Protein AF-0000000072535076 (afdb_homodimer)

Structure (mmCIF, N/CA/C/O backbone):
data_AF-0000000072535076-model_v1
#
loop_
_entity.id
_entity.type
_entity.pdbx_description
1 polymer 'N-acetyltransferase domain-containing protein'
#
loop_
_atom_site.group_PDB
_atom_site.id
_atom_site.type_symbol
_atom_site.label_atom_id
_atom_site.label_alt_id
_atom_site.label_comp_id
_atom_site.label_asym_id
_atom_site.label_entity_id
_atom_site.label_seq_id
_atom_site.pdbx_PDB_ins_code
_atom_site.Cartn_x
_atom_site.Cartn_y
_atom_site.Cartn_z
_atom_site.occupancy
_atom_site.B_iso_or_equiv
_atom_site.auth_seq_id
_atom_site.auth_comp_id
_atom_site.auth_asym_id
_atom_site.auth_atom_id
_atom_site.pdbx_PDB_model_num
ATOM 1 N N . MET A 1 1 ? -7.578 -31.125 -15.086 1 53.47 1 MET A N 1
ATOM 2 C CA . MET A 1 1 ? -7.52 -30.062 -14.094 1 53.47 1 MET A CA 1
ATOM 3 C C . MET A 1 1 ? -6.203 -30.109 -13.328 1 53.47 1 MET A C 1
ATOM 5 O O . MET A 1 1 ? -5.676 -31.188 -13.047 1 53.47 1 MET A O 1
ATOM 9 N N . ALA A 1 2 ? -5.398 -29.031 -13.43 1 63.69 2 ALA A N 1
ATOM 10 C CA . ALA A 1 2 ? -4.109 -29.172 -12.766 1 63.69 2 ALA A CA 1
ATOM 11 C C . ALA A 1 2 ? -4.285 -29.594 -11.312 1 63.69 2 ALA A C 1
ATOM 13 O O . ALA A 1 2 ? -5.188 -29.109 -10.625 1 63.69 2 ALA A O 1
ATOM 14 N N . ASN A 1 3 ? -3.609 -30.672 -11.008 1 88.06 3 ASN A N 1
ATOM 15 C CA . ASN A 1 3 ? -3.602 -31.078 -9.609 1 88.06 3 ASN A CA 1
ATOM 16 C C . ASN A 1 3 ? -2.652 -30.219 -8.781 1 88.06 3 ASN A C 1
ATOM 18 O O . ASN A 1 3 ? -1.437 -30.25 -8.977 1 88.06 3 ASN A O 1
ATOM 22 N N . PHE A 1 4 ? -3.201 -29.281 -8.039 1 95.19 4 PHE A N 1
ATOM 23 C CA . PHE A 1 4 ? -2.381 -28.391 -7.227 1 95.19 4 PHE A CA 1
ATOM 24 C C . PHE A 1 4 ? -2.992 -28.188 -5.844 1 95.19 4 PHE A C 1
ATOM 26 O O . PHE A 1 4 ? -4.152 -28.547 -5.621 1 95.19 4 PHE A O 1
ATOM 33 N N . ARG A 1 5 ? -2.154 -27.75 -4.93 1 95.81 5 ARG A N 1
ATOM 34 C CA . ARG A 1 5 ? -2.57 -27.406 -3.578 1 95.81 5 ARG A CA 1
ATOM 35 C C . ARG A 1 5 ? -2.076 -26 -3.199 1 95.81 5 ARG A C 1
ATOM 37 O O . ARG A 1 5 ? -0.906 -25.688 -3.404 1 95.81 5 ARG A O 1
ATOM 44 N N . ILE A 1 6 ? -3.047 -25.203 -2.717 1 97.19 6 ILE A N 1
ATOM 45 C CA . ILE A 1 6 ? 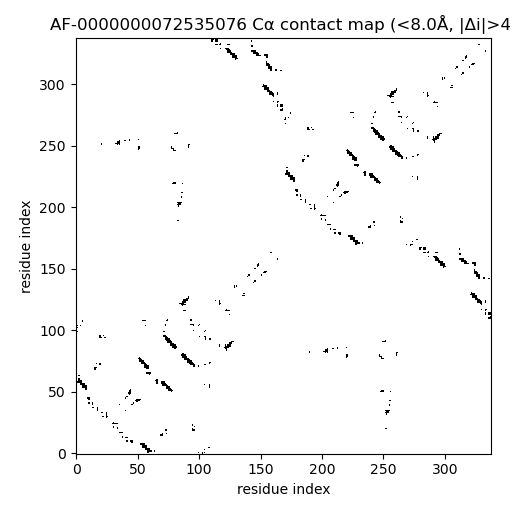-2.688 -23.875 -2.221 1 97.19 6 ILE A CA 1
ATOM 46 C C . ILE A 1 6 ? -2.303 -23.969 -0.745 1 97.19 6 ILE A C 1
ATOM 48 O O . ILE A 1 6 ? -3.004 -24.594 0.05 1 97.19 6 ILE A O 1
ATOM 52 N N . ARG A 1 7 ? -1.233 -23.375 -0.425 1 97.19 7 ARG A N 1
ATOM 53 C CA . ARG A 1 7 ? -0.801 -23.328 0.969 1 97.19 7 ARG A CA 1
ATOM 54 C C . ARG A 1 7 ? -0.004 -22.062 1.259 1 97.19 7 ARG A C 1
ATOM 56 O O . ARG A 1 7 ? 0.408 -21.359 0.335 1 97.19 7 ARG A O 1
ATOM 63 N N . GLU A 1 8 ? 0.154 -21.797 2.561 1 98.19 8 GLU A N 1
ATOM 64 C CA . GLU A 1 8 ? 1.053 -20.719 2.943 1 98.19 8 GLU A CA 1
ATOM 65 C C . GLU A 1 8 ? 2.492 -21.016 2.539 1 98.19 8 GLU A C 1
ATOM 67 O O . GLU A 1 8 ? 2.936 -22.172 2.625 1 98.19 8 GLU A O 1
ATOM 72 N N . ALA A 1 9 ? 3.166 -20.031 2.121 1 98.25 9 ALA A N 1
ATOM 73 C CA . ALA A 1 9 ? 4.578 -20.203 1.777 1 98.25 9 ALA A CA 1
ATOM 74 C C . ALA A 1 9 ? 5.418 -20.469 3.021 1 98.25 9 ALA A C 1
ATOM 76 O O . ALA A 1 9 ? 5.059 -20.062 4.125 1 98.25 9 ALA A O 1
ATOM 77 N N . LYS A 1 10 ? 6.488 -21.203 2.803 1 97.25 10 LYS A N 1
ATOM 78 C CA . LYS A 1 10 ? 7.508 -21.438 3.824 1 97.25 10 LYS A CA 1
ATOM 79 C C . LYS A 1 10 ? 8.844 -20.812 3.416 1 97.25 10 LYS A C 1
ATOM 81 O O . LYS A 1 10 ? 9.039 -20.469 2.248 1 97.25 10 LYS A O 1
ATOM 86 N N . ARG A 1 11 ? 9.656 -20.672 4.441 1 97.94 11 ARG A N 1
ATOM 87 C CA . ARG A 1 11 ? 10.961 -20.047 4.23 1 97.94 11 ARG A CA 1
ATOM 88 C C . ARG A 1 11 ? 11.703 -20.719 3.078 1 97.94 11 ARG A C 1
ATOM 90 O O . ARG A 1 11 ? 12.352 -20.031 2.281 1 97.94 11 ARG A O 1
ATOM 97 N N . GLU A 1 12 ? 11.578 -22 2.918 1 96.62 12 GLU A N 1
ATOM 98 C CA . GLU A 1 12 ? 12.305 -22.781 1.923 1 96.62 12 GLU A CA 1
ATOM 99 C C . GLU A 1 12 ? 11.75 -22.547 0.521 1 96.62 12 GLU A C 1
ATOM 101 O O . GLU A 1 12 ? 12.383 -22.906 -0.472 1 96.62 12 GLU A O 1
ATOM 106 N N . ASP A 1 13 ? 10.594 -21.906 0.431 1 97.5 13 ASP A N 1
ATOM 107 C CA . ASP A 1 13 ? 9.961 -21.672 -0.864 1 97.5 13 ASP A CA 1
ATOM 108 C C . ASP A 1 13 ? 10.555 -20.438 -1.546 1 97.5 13 ASP A C 1
ATOM 110 O O . ASP A 1 13 ? 10.305 -20.203 -2.729 1 97.5 13 ASP A O 1
ATOM 114 N N . CYS A 1 14 ? 11.391 -19.703 -0.854 1 98.19 14 CYS A N 1
ATOM 115 C CA . CYS A 1 14 ? 11.766 -18.375 -1.294 1 98.19 14 CYS A CA 1
ATOM 116 C C . CYS A 1 14 ? 12.562 -18.422 -2.594 1 98.19 14 CYS A C 1
ATOM 118 O O . CYS A 1 14 ? 12.453 -17.531 -3.432 1 98.19 14 CYS A O 1
ATOM 120 N N . ALA A 1 15 ? 13.336 -19.406 -2.783 1 97.81 15 ALA A N 1
ATOM 121 C CA . ALA A 1 15 ? 14.086 -19.516 -4.035 1 97.81 15 ALA A CA 1
ATOM 122 C C . ALA A 1 15 ? 13.141 -19.672 -5.223 1 97.81 15 ALA A C 1
ATOM 124 O O . ALA A 1 15 ? 13.32 -19.016 -6.254 1 97.81 15 ALA A O 1
ATOM 125 N N . GLU A 1 16 ? 12.195 -20.531 -5.098 1 97.5 16 GLU A N 1
ATOM 126 C CA . GLU A 1 16 ? 11.234 -20.75 -6.172 1 97.5 16 GLU A CA 1
ATOM 127 C C . GLU A 1 16 ? 10.336 -19.531 -6.359 1 97.5 16 GLU A C 1
ATOM 129 O O . GLU A 1 16 ? 9.961 -19.188 -7.484 1 97.5 16 GLU A O 1
ATOM 134 N N . ILE A 1 17 ? 9.969 -18.906 -5.266 1 98.19 17 ILE A N 1
ATOM 135 C CA . ILE A 1 17 ? 9.18 -17.672 -5.348 1 98.19 17 ILE A CA 1
ATOM 136 C C . ILE A 1 17 ? 9.953 -16.609 -6.117 1 98.19 17 ILE A C 1
ATOM 138 O O . ILE A 1 17 ? 9.391 -15.93 -6.977 1 98.19 17 ILE A O 1
ATOM 142 N N . LEU A 1 18 ? 11.25 -16.516 -5.836 1 98.25 18 LEU A N 1
ATOM 143 C CA . LEU A 1 18 ? 12.07 -15.562 -6.578 1 98.25 18 LEU A CA 1
ATOM 144 C C . LEU A 1 18 ? 12.07 -15.891 -8.07 1 98.25 18 LEU A C 1
ATOM 146 O O . LEU A 1 18 ? 12.023 -14.984 -8.906 1 98.25 18 LEU A O 1
ATOM 150 N N . GLY A 1 19 ? 12.133 -17.156 -8.406 1 97.19 19 GLY A N 1
ATOM 151 C CA . GLY A 1 19 ? 12.016 -17.547 -9.805 1 97.19 19 GLY A CA 1
ATOM 152 C C . GLY A 1 19 ? 10.734 -17.062 -10.453 1 97.19 19 GLY A C 1
ATOM 153 O O . GLY A 1 19 ? 10.75 -16.562 -11.578 1 97.19 19 GLY A O 1
ATOM 154 N N . LEU A 1 20 ? 9.648 -17.188 -9.75 1 97.81 20 LEU A N 1
ATOM 155 C CA . LEU A 1 20 ? 8.352 -16.766 -10.25 1 97.81 20 LEU A CA 1
ATOM 156 C C . LEU A 1 20 ? 8.281 -15.242 -10.344 1 97.81 20 LEU A C 1
ATOM 158 O O . LEU A 1 20 ? 7.652 -14.695 -11.258 1 97.81 20 LEU A O 1
ATOM 162 N N . ILE A 1 21 ? 8.906 -14.547 -9.352 1 98.25 21 ILE A N 1
ATOM 163 C CA . ILE A 1 21 ? 8.992 -13.094 -9.406 1 98.25 21 ILE A CA 1
ATOM 164 C C . ILE A 1 21 ? 9.688 -12.664 -10.695 1 98.25 21 ILE A C 1
ATOM 166 O O . ILE A 1 21 ? 9.219 -11.75 -11.383 1 98.25 21 ILE A O 1
ATOM 170 N N . LYS A 1 22 ? 10.75 -13.32 -11.023 1 97.56 22 LYS A N 1
ATOM 171 C CA . LYS A 1 22 ? 11.5 -13 -12.234 1 97.56 22 LYS A CA 1
ATOM 172 C C . LYS A 1 22 ? 10.68 -13.305 -13.492 1 97.56 22 LYS A C 1
ATOM 174 O O . LYS A 1 22 ? 10.742 -12.57 -14.477 1 97.56 22 LYS A O 1
ATOM 179 N N . GLU A 1 23 ? 9.906 -14.367 -13.477 1 96.62 23 GLU A N 1
ATOM 180 C CA . GLU A 1 23 ? 9.016 -14.68 -14.586 1 96.62 23 GLU A CA 1
ATOM 181 C C . GLU A 1 23 ? 7.98 -13.578 -14.797 1 96.62 23 GLU A C 1
ATOM 183 O O . GLU A 1 23 ? 7.703 -13.18 -15.93 1 96.62 23 GLU A O 1
ATOM 188 N N . LEU A 1 24 ? 7.449 -13.117 -13.711 1 97.25 24 LEU A N 1
ATOM 189 C CA . LEU A 1 24 ? 6.469 -12.047 -13.773 1 97.25 24 LEU A CA 1
ATOM 190 C C . LEU A 1 24 ? 7.086 -10.773 -14.352 1 97.25 24 LEU A C 1
ATOM 192 O O . LEU A 1 24 ? 6.48 -10.117 -15.195 1 97.25 24 LEU A O 1
ATOM 196 N N . ALA A 1 25 ? 8.258 -10.453 -13.844 1 96.75 25 ALA A N 1
ATOM 197 C CA . ALA A 1 25 ? 8.961 -9.273 -14.344 1 96.75 25 ALA A CA 1
ATOM 198 C C . ALA A 1 25 ? 9.188 -9.367 -15.852 1 96.75 25 ALA A C 1
ATOM 200 O O . ALA A 1 25 ? 9.047 -8.383 -16.578 1 96.75 25 ALA A O 1
ATOM 201 N N . GLU A 1 26 ? 9.562 -10.523 -16.328 1 96 26 GLU A N 1
ATOM 202 C CA . GLU A 1 26 ? 9.742 -10.75 -17.75 1 96 26 GLU A CA 1
ATOM 203 C C . GLU A 1 26 ? 8.438 -10.531 -18.516 1 96 26 GLU A C 1
ATOM 205 O O . GLU A 1 26 ? 8.422 -9.859 -19.547 1 96 26 GLU A O 1
ATOM 210 N N . TYR A 1 27 ? 7.418 -11.07 -18 1 95.06 27 TYR A N 1
ATOM 211 C CA . TYR A 1 27 ? 6.102 -10.898 -18.609 1 95.06 27 TYR A CA 1
ATOM 212 C C . TYR A 1 27 ? 5.734 -9.422 -18.719 1 95.06 27 TYR A C 1
ATOM 214 O O . TYR A 1 27 ? 5.168 -8.992 -19.719 1 95.06 27 TYR A O 1
ATOM 222 N N . GLU A 1 28 ? 6.082 -8.656 -17.625 1 94.56 28 GLU A N 1
ATOM 223 C CA . GLU A 1 28 ? 5.758 -7.238 -17.547 1 94.56 28 GLU A CA 1
ATOM 224 C C . GLU A 1 28 ? 6.789 -6.395 -18.297 1 94.56 28 GLU A C 1
ATOM 226 O O . GLU A 1 28 ? 6.762 -5.164 -18.234 1 94.56 28 GLU A O 1
ATOM 231 N N . LYS A 1 29 ? 7.758 -7.035 -19.016 1 93.44 29 LYS A N 1
ATOM 232 C CA . LYS A 1 29 ? 8.773 -6.41 -19.859 1 93.44 29 LYS A CA 1
ATOM 233 C C . LYS A 1 29 ? 9.734 -5.566 -19.016 1 93.44 29 LYS A C 1
ATOM 235 O O . LYS A 1 29 ? 10.219 -4.527 -19.484 1 93.44 29 LYS A O 1
ATOM 240 N N . MET A 1 30 ? 9.945 -6.035 -17.75 1 92 30 MET A N 1
ATOM 241 C CA . MET A 1 30 ? 10.867 -5.359 -16.844 1 92 30 MET A CA 1
ATOM 242 C C . MET A 1 30 ? 11.812 -6.359 -16.188 1 92 30 MET A C 1
ATOM 244 O O . MET A 1 30 ? 11.992 -6.348 -14.961 1 92 30 MET A O 1
ATOM 248 N N . PRO A 1 31 ? 12.438 -7.238 -16.938 1 87.44 31 PRO A N 1
ATOM 249 C CA . PRO A 1 31 ? 13.227 -8.32 -16.344 1 87.44 31 PRO A CA 1
ATOM 250 C C . PRO A 1 31 ? 14.422 -7.816 -15.531 1 87.44 31 PRO A C 1
ATOM 252 O O . PRO A 1 31 ? 14.82 -8.453 -14.555 1 87.44 31 PRO A O 1
ATOM 255 N N . ASP A 1 32 ? 15 -6.68 -15.836 1 89.12 32 ASP A N 1
ATOM 256 C CA . ASP A 1 32 ? 16.234 -6.18 -15.219 1 89.12 32 ASP A CA 1
ATOM 257 C C . ASP A 1 32 ? 15.922 -5.367 -13.969 1 89.12 32 ASP A C 1
ATOM 259 O O . ASP A 1 32 ? 16.828 -4.895 -13.281 1 89.12 32 ASP A O 1
ATOM 263 N N . SER A 1 33 ? 14.727 -5.379 -13.617 1 90.62 33 SER A N 1
ATOM 264 C CA . SER A 1 33 ? 14.328 -4.504 -12.523 1 90.62 33 SER A CA 1
ATOM 265 C C . SER A 1 33 ? 14.336 -5.246 -11.195 1 90.62 33 SER A C 1
ATOM 267 O O . SER A 1 33 ? 14.297 -4.621 -10.133 1 90.62 33 SER A O 1
ATOM 269 N N . VAL A 1 34 ? 14.453 -6.547 -11.242 1 96.56 34 VAL A N 1
ATOM 270 C CA . VAL A 1 34 ? 14.383 -7.324 -10.008 1 96.56 34 VAL A CA 1
ATOM 271 C C . VAL A 1 34 ? 15.742 -7.312 -9.312 1 96.56 34 VAL A C 1
ATOM 273 O O . VAL A 1 34 ? 16.703 -7.926 -9.789 1 96.56 34 VAL A O 1
ATOM 276 N N . GLN A 1 35 ? 15.867 -6.602 -8.242 1 96.25 35 GLN A N 1
ATOM 277 C CA . GLN A 1 35 ? 17.078 -6.539 -7.422 1 96.25 35 GLN A CA 1
ATOM 278 C C . GLN A 1 35 ? 16.922 -7.371 -6.152 1 96.25 35 GLN A C 1
ATOM 280 O O . GLN A 1 35 ? 17.75 -7.289 -5.246 1 96.25 35 GLN A O 1
ATOM 285 N N . MET A 1 36 ? 16.203 -8.352 -6.117 1 97.69 36 MET A N 1
ATOM 286 C CA . MET A 1 36 ? 15.852 -9.172 -4.961 1 97.69 36 MET A CA 1
ATOM 287 C C . MET A 1 36 ? 16.688 -10.438 -4.906 1 97.69 36 MET A C 1
ATOM 289 O O . MET A 1 36 ? 17.125 -10.945 -5.945 1 97.69 36 MET A O 1
ATOM 293 N N . THR A 1 37 ? 16.969 -10.883 -3.654 1 98.06 37 THR A N 1
ATOM 294 C CA . THR A 1 37 ? 17.672 -12.148 -3.439 1 98.06 37 THR A CA 1
ATOM 295 C C . THR A 1 37 ? 16.844 -13.062 -2.531 1 98.06 37 THR A C 1
ATOM 297 O O . THR A 1 37 ? 15.922 -12.609 -1.855 1 98.06 37 THR A O 1
ATOM 300 N N . VAL A 1 38 ? 17.219 -14.305 -2.578 1 98.5 38 VAL A N 1
ATOM 301 C CA . VAL A 1 38 ? 16.547 -15.297 -1.74 1 98.5 38 VAL A CA 1
ATOM 302 C C . VAL A 1 38 ? 16.703 -14.922 -0.269 1 98.5 38 VAL A C 1
ATOM 304 O O . VAL A 1 38 ? 15.758 -15 0.508 1 98.5 38 VAL A O 1
ATOM 307 N N . GLU A 1 39 ? 17.859 -14.422 0.088 1 98.19 39 GLU A N 1
ATOM 308 C CA . GLU A 1 39 ? 18.156 -14.086 1.474 1 98.19 39 GLU A CA 1
ATOM 309 C C . GLU A 1 39 ? 17.281 -12.938 1.964 1 98.19 39 GLU A C 1
ATOM 311 O O . GLU A 1 39 ? 16.797 -12.953 3.098 1 98.19 39 GLU A O 1
ATOM 316 N N . VAL A 1 40 ? 17.094 -11.992 1.157 1 97.88 40 VAL A N 1
ATOM 317 C CA . VAL A 1 40 ? 16.297 -10.836 1.536 1 97.88 40 VAL A CA 1
ATOM 318 C C . VAL A 1 40 ? 14.828 -11.242 1.67 1 97.88 40 VAL A C 1
ATOM 320 O O . VAL A 1 40 ? 14.148 -10.836 2.615 1 97.88 40 VAL A O 1
ATOM 323 N N . LEU A 1 41 ? 14.344 -12.086 0.73 1 98.62 41 LEU A N 1
ATOM 324 C CA . LEU A 1 41 ? 12.977 -12.602 0.825 1 98.62 41 LEU A CA 1
ATOM 325 C C . LEU A 1 41 ? 12.773 -13.359 2.131 1 98.62 41 LEU A C 1
ATOM 327 O O . LEU A 1 41 ? 11.758 -13.18 2.807 1 98.62 41 LEU A O 1
ATOM 331 N N . GLN A 1 42 ? 13.727 -14.148 2.447 1 98.62 42 GLN A N 1
ATOM 332 C CA . GLN A 1 42 ? 13.641 -14.938 3.668 1 98.62 42 GLN A CA 1
ATOM 333 C C . GLN A 1 42 ? 13.633 -14.047 4.906 1 98.62 42 GLN A C 1
ATOM 335 O O . GLN A 1 42 ? 12.82 -14.242 5.812 1 98.62 42 GLN A O 1
ATOM 340 N N . ARG A 1 43 ? 14.492 -13.117 4.914 1 97.88 43 ARG A N 1
ATOM 341 C CA . ARG A 1 43 ? 14.602 -12.211 6.047 1 97.88 43 ARG A CA 1
ATOM 342 C C . ARG A 1 43 ? 13.312 -11.414 6.234 1 97.88 43 ARG A C 1
ATOM 344 O O . ARG A 1 43 ? 12.789 -11.328 7.348 1 97.88 43 ARG A O 1
ATOM 351 N N . ASP A 1 44 ? 12.805 -10.953 5.168 1 98.06 44 ASP A N 1
ATOM 352 C CA . ASP A 1 44 ? 11.688 -10.008 5.234 1 98.06 44 ASP A CA 1
ATOM 353 C C . ASP A 1 44 ? 10.359 -10.742 5.418 1 98.06 44 ASP A C 1
ATOM 355 O O . ASP A 1 44 ? 9.406 -10.18 5.965 1 98.06 44 ASP A O 1
ATOM 359 N N . GLY A 1 45 ? 10.32 -11.938 4.965 1 98.5 45 GLY A N 1
ATOM 360 C CA . GLY A 1 45 ? 9.055 -12.648 4.977 1 98.5 45 GLY A CA 1
ATOM 361 C C . GLY A 1 45 ? 8.93 -13.633 6.121 1 98.5 45 GLY A C 1
ATOM 362 O O . GLY A 1 45 ? 7.828 -14.039 6.488 1 98.5 45 GLY A O 1
ATOM 363 N N . PHE A 1 46 ? 10.055 -14.031 6.738 1 98.19 46 PHE A N 1
ATOM 364 C CA . PHE A 1 46 ? 10 -15.141 7.691 1 98.19 46 PHE A CA 1
ATOM 365 C C . PHE A 1 46 ? 10.844 -14.828 8.922 1 98.19 46 PHE A C 1
ATOM 367 O O . PHE A 1 46 ? 11.234 -15.742 9.656 1 98.19 46 PHE A O 1
ATOM 374 N N . GLY A 1 47 ? 11.164 -13.609 9.133 1 95.06 47 GLY A N 1
ATOM 375 C CA . GLY A 1 47 ? 11.828 -13.172 10.344 1 95.06 47 GLY A CA 1
ATOM 376 C C . GLY A 1 47 ? 10.875 -12.867 11.484 1 95.06 47 GLY A C 1
ATOM 377 O O . GLY A 1 47 ? 9.727 -13.336 11.477 1 95.06 47 GLY A O 1
ATOM 378 N N . GLU A 1 48 ? 11.289 -12.156 12.5 1 93 48 GLU A N 1
ATOM 379 C CA . GLU A 1 48 ? 10.516 -11.844 13.695 1 93 48 GLU A CA 1
ATOM 380 C C . GLU A 1 48 ? 9.328 -10.945 13.367 1 93 48 GLU A C 1
ATOM 382 O O . GLU A 1 48 ? 8.25 -11.086 13.953 1 93 48 GLU A O 1
ATOM 387 N N . LYS A 1 49 ? 9.508 -10.023 12.422 1 92.56 49 LYS A N 1
ATOM 388 C CA . LYS A 1 49 ? 8.461 -9.117 11.969 1 92.56 49 LYS A CA 1
ATOM 389 C C . LYS A 1 49 ? 8.289 -9.188 10.453 1 92.56 49 LYS A C 1
ATOM 391 O O . LYS A 1 49 ? 8.828 -8.352 9.727 1 92.56 49 LYS A O 1
ATOM 396 N N . PRO A 1 50 ? 7.555 -10.156 10.031 1 97.5 50 PRO A N 1
ATOM 397 C CA . PRO A 1 50 ? 7.395 -10.312 8.586 1 97.5 50 PRO A CA 1
ATOM 398 C C . PRO A 1 50 ? 6.777 -9.086 7.922 1 97.5 50 PRO A C 1
ATOM 400 O O . PRO A 1 50 ? 5.848 -8.484 8.469 1 97.5 50 PRO A O 1
ATOM 403 N N . LEU A 1 51 ? 7.27 -8.766 6.773 1 98 51 LEU A N 1
ATOM 404 C CA . LEU A 1 51 ? 6.82 -7.586 6.039 1 98 51 LEU A CA 1
ATOM 405 C C . LEU A 1 51 ? 5.773 -7.965 4.996 1 98 51 LEU A C 1
ATOM 407 O O . LEU A 1 51 ? 5.082 -7.094 4.465 1 98 51 LEU A O 1
ATOM 411 N N . TYR A 1 52 ? 5.727 -9.25 4.703 1 98.69 52 TYR A N 1
ATOM 412 C CA . TYR A 1 52 ? 4.742 -9.742 3.742 1 98.69 52 TYR A CA 1
ATOM 413 C C . TYR A 1 52 ? 4.305 -11.156 4.086 1 98.69 52 TYR A C 1
ATOM 415 O O . TYR A 1 52 ? 4.93 -11.828 4.91 1 98.69 52 TYR A O 1
ATOM 423 N N . SER A 1 53 ? 3.199 -11.555 3.508 1 98.62 53 SER A N 1
ATOM 424 C CA . SER A 1 53 ? 2.742 -12.938 3.471 1 98.62 53 SER A CA 1
ATOM 425 C C . SER A 1 53 ? 2.65 -13.453 2.037 1 98.62 53 SER A C 1
ATOM 427 O O . SER A 1 53 ? 2.568 -12.664 1.094 1 98.62 53 SER A O 1
ATOM 429 N N . SER A 1 54 ? 2.748 -14.719 1.967 1 98.75 54 SER A N 1
ATOM 430 C CA . SER A 1 54 ? 2.684 -15.289 0.624 1 98.75 54 SER A CA 1
ATOM 431 C C . SER A 1 54 ? 1.994 -16.641 0.631 1 98.75 54 SER A C 1
ATOM 433 O O . SER A 1 54 ? 2.146 -17.422 1.578 1 98.75 54 SER A O 1
ATOM 435 N N . LEU A 1 55 ? 1.202 -16.875 -0.412 1 98.81 55 LEU A N 1
ATOM 436 C CA . LEU A 1 55 ? 0.627 -18.172 -0.752 1 98.81 55 LEU A CA 1
ATOM 437 C C . LEU A 1 55 ? 1.309 -18.766 -1.981 1 98.81 55 LEU A C 1
ATOM 439 O O . LEU A 1 55 ? 1.766 -18.031 -2.857 1 98.81 55 LEU A O 1
ATOM 443 N N . VAL A 1 56 ? 1.333 -20.094 -2.002 1 98.5 56 VAL A N 1
ATOM 444 C CA . VAL A 1 56 ? 1.908 -20.75 -3.168 1 98.5 56 VAL A CA 1
ATOM 445 C C . VAL A 1 56 ? 1.004 -21.906 -3.609 1 98.5 56 VAL A C 1
ATOM 447 O O . VAL A 1 56 ? 0.19 -22.391 -2.826 1 98.5 56 VAL A O 1
ATOM 450 N N . ALA A 1 57 ? 1.102 -22.203 -4.887 1 98.06 57 ALA A N 1
ATOM 451 C CA . ALA A 1 57 ? 0.492 -23.406 -5.445 1 98.06 57 ALA A CA 1
ATOM 452 C C . ALA A 1 57 ? 1.55 -24.453 -5.773 1 98.06 57 ALA A C 1
ATOM 454 O O . ALA A 1 57 ? 2.441 -24.203 -6.59 1 98.06 57 ALA A O 1
ATOM 455 N N . GLU A 1 58 ? 1.42 -25.547 -5.133 1 96.06 58 GLU A N 1
ATOM 456 C CA . GLU A 1 58 ? 2.336 -26.641 -5.438 1 96.06 58 GLU A CA 1
ATOM 457 C C . GLU A 1 58 ? 1.675 -27.688 -6.336 1 96.06 58 GLU A C 1
ATOM 459 O O . GLU A 1 58 ? 0.484 -27.969 -6.191 1 96.06 58 GLU A O 1
ATOM 464 N N . GLU A 1 59 ? 2.459 -28.203 -7.168 1 93.62 59 GLU A N 1
ATOM 465 C CA . GLU A 1 59 ? 1.959 -29.25 -8.062 1 93.62 59 GLU A CA 1
ATOM 466 C C . GLU A 1 59 ? 1.866 -30.594 -7.352 1 93.62 59 GLU A C 1
ATOM 468 O O . GLU A 1 59 ? 2.75 -30.953 -6.566 1 93.62 59 GLU A O 1
ATOM 473 N N . LEU A 1 60 ? 0.84 -31.281 -7.629 1 93.56 60 LEU A N 1
ATOM 474 C CA . LEU A 1 60 ? 0.639 -32.625 -7.09 1 93.56 60 LEU A CA 1
ATOM 475 C C . LEU A 1 60 ? 0.738 -33.688 -8.195 1 93.56 60 LEU A C 1
ATOM 477 O O . LEU A 1 60 ? 0.329 -33.438 -9.328 1 93.56 60 LEU A O 1
ATOM 481 N N . ASP A 1 61 ? 1.271 -34.781 -7.793 1 90.31 61 ASP A N 1
ATOM 482 C CA . ASP A 1 61 ? 1.295 -35.906 -8.758 1 90.31 61 ASP A CA 1
ATOM 483 C C . ASP A 1 61 ? -0.046 -36.625 -8.789 1 90.31 61 ASP A C 1
ATOM 485 O O . ASP A 1 61 ? -1.014 -36.188 -8.164 1 90.31 61 ASP A O 1
ATOM 489 N N . LYS A 1 62 ? -0.046 -37.688 -9.617 1 90.56 62 LYS A N 1
ATOM 490 C CA . LYS A 1 62 ? -1.291 -38.406 -9.852 1 90.56 62 LYS A CA 1
ATOM 491 C C . LYS A 1 62 ? -1.846 -39 -8.555 1 90.56 62 LYS A C 1
ATOM 493 O O . LYS A 1 62 ? -3.055 -39.188 -8.422 1 90.56 62 LYS A O 1
ATOM 498 N N . ASP A 1 63 ? -0.998 -39.188 -7.613 1 91.94 63 ASP A N 1
ATOM 499 C CA . ASP A 1 63 ? -1.408 -39.781 -6.352 1 91.94 63 ASP A CA 1
ATOM 500 C C . ASP A 1 63 ? -1.691 -38.719 -5.293 1 91.94 63 ASP A C 1
ATOM 502 O O . ASP A 1 63 ? -1.975 -39.062 -4.141 1 91.94 63 ASP A O 1
ATOM 506 N N . GLY A 1 64 ? -1.461 -37.469 -5.672 1 89.25 64 GLY A N 1
ATOM 507 C CA . GLY A 1 64 ? -1.768 -36.375 -4.762 1 89.25 64 GLY A CA 1
ATOM 508 C C . GLY A 1 64 ? -0.581 -35.938 -3.914 1 89.25 64 GLY A C 1
ATOM 509 O O . GLY A 1 64 ? -0.735 -35.188 -2.951 1 89.25 64 GLY A O 1
ATOM 510 N N . ALA A 1 65 ? 0.515 -36.531 -4.297 1 89.88 65 ALA A N 1
ATOM 511 C CA . ALA A 1 65 ? 1.726 -36.188 -3.564 1 89.88 65 ALA A CA 1
ATOM 512 C C . ALA A 1 65 ? 2.391 -34.938 -4.172 1 89.88 65 ALA A C 1
ATOM 514 O O . ALA A 1 65 ? 2.365 -34.75 -5.391 1 89.88 65 ALA A O 1
ATOM 515 N N . THR A 1 66 ? 2.965 -34.125 -3.305 1 88.19 66 THR A N 1
ATOM 51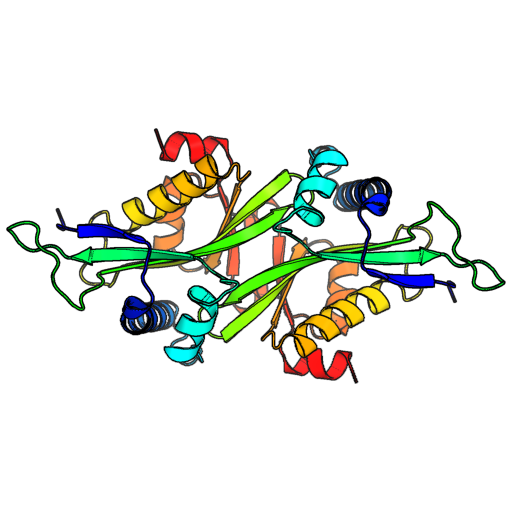6 C CA . THR A 1 66 ? 3.643 -32.906 -3.754 1 88.19 66 THR A CA 1
ATOM 517 C C . THR A 1 66 ? 4.863 -33.25 -4.602 1 88.19 66 THR A C 1
ATOM 519 O O . THR A 1 66 ? 5.621 -34.156 -4.27 1 88.19 66 THR A O 1
ATOM 522 N N . ILE A 1 67 ? 4.98 -32.562 -5.742 1 86 67 ILE A N 1
ATOM 523 C CA . ILE A 1 67 ? 6.207 -32.625 -6.531 1 86 67 ILE A CA 1
ATOM 524 C C . ILE A 1 67 ? 7.18 -31.547 -6.047 1 86 67 ILE A C 1
ATOM 526 O O . ILE A 1 67 ? 6.922 -30.344 -6.195 1 86 67 ILE A O 1
ATOM 530 N N . PRO A 1 68 ? 8.297 -31.953 -5.465 1 79.38 68 PRO A N 1
ATOM 531 C CA . PRO A 1 68 ? 9.211 -30.984 -4.867 1 79.38 68 PRO A CA 1
ATOM 532 C C . PRO A 1 68 ? 9.781 -30 -5.895 1 79.38 68 PRO A C 1
ATOM 534 O O . PRO A 1 68 ? 10.078 -30.391 -7.027 1 79.38 68 PRO A O 1
ATOM 537 N N . GLY A 1 69 ? 9.945 -28.812 -5.434 1 76.25 69 GLY A N 1
ATOM 538 C CA . GLY A 1 69 ? 10.625 -27.781 -6.215 1 76.25 69 GLY A CA 1
ATOM 539 C C . GLY A 1 69 ? 9.82 -27.312 -7.41 1 76.25 69 GLY A C 1
ATOM 540 O O . GLY A 1 69 ? 10.383 -26.906 -8.43 1 76.25 69 GLY A O 1
ATOM 541 N N . LYS A 1 70 ? 8.57 -27.5 -7.262 1 87.19 70 LYS A N 1
ATOM 542 C CA . LYS A 1 70 ? 7.77 -27.078 -8.406 1 87.19 70 LYS A CA 1
ATOM 543 C C . LYS A 1 70 ? 6.578 -26.234 -7.969 1 87.19 70 LYS A C 1
ATOM 545 O O . LYS A 1 70 ? 5.441 -26.703 -7.957 1 87.19 70 LYS A O 1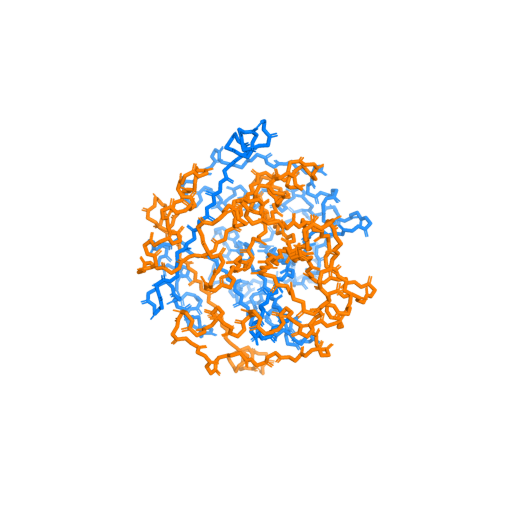
ATOM 550 N N . LEU A 1 71 ? 6.914 -25.031 -7.645 1 95.94 71 LEU A N 1
ATOM 551 C CA . LEU A 1 71 ? 5.809 -24.109 -7.422 1 95.94 71 LEU A CA 1
ATOM 552 C C . LEU A 1 71 ? 5.25 -23.594 -8.75 1 95.94 71 LEU A C 1
ATOM 554 O O . LEU A 1 71 ? 6.008 -23.156 -9.617 1 95.94 71 LEU A O 1
ATOM 558 N N . LEU A 1 72 ? 3.973 -23.672 -8.875 1 97.38 72 LEU A N 1
ATOM 559 C CA . LEU A 1 72 ? 3.301 -23.297 -10.117 1 97.38 72 LEU A CA 1
ATOM 560 C C . LEU A 1 72 ? 2.9 -21.828 -10.094 1 97.38 72 LEU A C 1
ATOM 562 O O . LEU A 1 72 ? 2.656 -21.234 -11.148 1 97.38 72 LEU A O 1
ATOM 566 N N . ALA A 1 73 ? 2.77 -21.297 -8.906 1 98.5 73 ALA A N 1
ATOM 567 C CA . ALA A 1 73 ? 2.227 -19.953 -8.742 1 98.5 73 ALA A CA 1
ATOM 568 C C . ALA A 1 73 ? 2.5 -19.406 -7.34 1 98.5 73 ALA A C 1
ATOM 570 O O . ALA A 1 73 ? 2.838 -20.172 -6.434 1 98.5 73 ALA A O 1
ATOM 571 N N . TYR A 1 74 ? 2.373 -18.125 -7.246 1 98.75 74 TYR A N 1
ATOM 572 C CA . TYR A 1 74 ? 2.445 -17.5 -5.934 1 98.75 74 TYR A CA 1
ATOM 573 C C . TYR A 1 74 ? 1.61 -16.234 -5.891 1 98.75 74 TYR A C 1
ATOM 575 O O . TYR A 1 74 ? 1.307 -15.641 -6.938 1 98.75 74 TYR A O 1
ATOM 583 N N . ALA A 1 75 ? 1.175 -15.875 -4.742 1 98.88 75 ALA A N 1
ATOM 584 C CA . ALA A 1 75 ? 0.62 -14.57 -4.391 1 98.88 75 ALA A CA 1
ATOM 585 C C . ALA A 1 75 ? 1.345 -13.969 -3.189 1 98.88 75 ALA A C 1
ATOM 587 O O . ALA A 1 75 ? 1.622 -14.672 -2.211 1 98.88 75 ALA A O 1
ATOM 588 N N . LEU A 1 76 ? 1.767 -12.797 -3.271 1 98.94 76 LEU A N 1
ATOM 589 C CA . LEU A 1 76 ? 2.42 -12.078 -2.184 1 98.94 76 LEU A CA 1
ATOM 590 C C . LEU A 1 76 ? 1.623 -10.828 -1.799 1 98.94 76 LEU A C 1
ATOM 592 O O . LEU A 1 76 ? 1.258 -10.031 -2.662 1 98.94 76 LEU A O 1
ATOM 596 N N . TYR A 1 77 ? 1.312 -10.664 -0.475 1 98.88 77 TYR A N 1
ATOM 597 C CA . TYR A 1 77 ? 0.431 -9.594 -0.014 1 98.88 77 TYR A CA 1
ATOM 598 C C . TYR A 1 77 ? 0.85 -9.102 1.366 1 98.88 77 TYR A C 1
ATOM 600 O O . TYR A 1 77 ? 1.645 -9.75 2.051 1 98.88 77 TYR A O 1
ATOM 608 N N . TYR A 1 78 ? 0.359 -7.969 1.761 1 98.75 78 TYR A N 1
ATOM 609 C CA . TYR A 1 78 ? 0.657 -7.383 3.062 1 98.75 78 TYR A CA 1
ATOM 610 C C . TYR A 1 78 ? -0.462 -6.449 3.508 1 98.75 78 TYR A C 1
ATOM 612 O O . TYR A 1 78 ? -1.322 -6.074 2.707 1 98.75 78 TYR A O 1
ATOM 620 N N . ASP A 1 79 ? -0.453 -6.078 4.758 1 98.19 79 ASP A N 1
ATOM 621 C CA . ASP A 1 79 ? -1.473 -5.199 5.324 1 98.19 79 ASP A CA 1
ATOM 622 C C . ASP A 1 79 ? -1.259 -3.752 4.883 1 98.19 79 ASP A C 1
ATOM 624 O O . ASP A 1 79 ? -0.124 -3.273 4.836 1 98.19 79 ASP A O 1
ATOM 628 N N . ILE A 1 80 ? -2.352 -3.129 4.551 1 98.56 80 ILE A N 1
ATOM 629 C CA . ILE A 1 80 ? -2.357 -1.682 4.359 1 98.56 80 ILE A CA 1
ATOM 630 C C . ILE A 1 80 ? -3.494 -1.061 5.168 1 98.56 80 ILE A C 1
ATOM 632 O O . ILE A 1 80 ? -4.262 -1.771 5.82 1 98.56 80 ILE A O 1
ATOM 636 N N . TYR A 1 81 ? -3.516 0.235 5.16 1 98.75 81 TYR A N 1
ATOM 637 C CA . TYR A 1 81 ? -4.48 0.893 6.031 1 98.75 81 TYR A CA 1
ATOM 638 C C . TYR A 1 81 ? -5.164 2.051 5.312 1 98.75 81 TYR A C 1
ATOM 640 O O . TYR A 1 81 ? -4.508 2.85 4.645 1 98.75 81 TYR A O 1
ATOM 648 N N . SER A 1 82 ? -6.43 2.098 5.383 1 98.06 82 SER A N 1
ATOM 649 C CA . SER A 1 82 ? -7.238 3.221 4.926 1 98.06 82 SER A CA 1
ATOM 650 C C . SER A 1 82 ? -7.664 4.109 6.09 1 98.06 82 SER A C 1
ATOM 652 O O . SER A 1 82 ? -8.242 3.629 7.062 1 98.06 82 SER A O 1
ATOM 654 N N . THR A 1 83 ? -7.395 5.379 6.012 1 98.19 83 THR A N 1
ATOM 655 C CA . THR A 1 83 ? -7.805 6.305 7.062 1 98.19 83 THR A CA 1
ATOM 656 C C . THR A 1 83 ? -9.32 6.504 7.047 1 98.19 83 THR A C 1
ATOM 658 O O . THR A 1 83 ? -9.883 7.055 7.988 1 98.19 83 THR A O 1
ATOM 661 N N . TRP A 1 84 ? -9.969 6.023 5.988 1 96.75 84 TRP A N 1
ATOM 662 C CA . TRP A 1 84 ? -11.414 6.18 5.863 1 96.75 84 TRP A CA 1
ATOM 663 C C . TRP A 1 84 ? -12.141 4.938 6.367 1 96.75 84 TRP A C 1
ATOM 665 O O . TRP A 1 84 ? -13.203 5.043 6.977 1 96.75 84 TRP A O 1
ATOM 675 N N . GLU A 1 85 ? -11.445 3.752 6.172 1 96.81 85 GLU A N 1
ATOM 676 C CA . GLU A 1 85 ? -12.234 2.539 6.375 1 96.81 85 GLU A CA 1
ATOM 677 C C . GLU A 1 85 ? -11.539 1.583 7.34 1 96.81 85 GLU A C 1
ATOM 679 O O . GLU A 1 85 ? -12.18 0.704 7.922 1 96.81 85 GLU A O 1
ATOM 684 N N . GLY A 1 86 ? -10.195 1.694 7.422 1 97.44 86 GLY A N 1
ATOM 685 C CA . GLY A 1 86 ? -9.484 0.821 8.336 1 97.44 86 GLY A CA 1
ATOM 686 C C . GLY A 1 86 ? -8.617 -0.206 7.633 1 97.44 86 GLY A C 1
ATOM 687 O O . GLY A 1 86 ? -7.992 0.097 6.617 1 97.44 86 GLY A O 1
ATOM 688 N N . ARG A 1 87 ? -8.602 -1.404 8.141 1 97.81 87 ARG A N 1
ATOM 689 C CA . ARG A 1 87 ? -7.676 -2.457 7.73 1 97.81 87 ARG A CA 1
ATOM 690 C C . ARG A 1 87 ? -7.988 -2.93 6.312 1 97.81 87 ARG A C 1
ATOM 692 O O . ARG A 1 87 ? -9.148 -3.182 5.977 1 97.81 87 ARG A O 1
ATOM 699 N N . CYS A 1 88 ? -6.953 -3.062 5.445 1 98.56 88 CYS A N 1
ATOM 700 C CA . CYS A 1 88 ? -7.016 -3.584 4.086 1 98.56 88 CYS A CA 1
ATOM 701 C C . CYS A 1 88 ? -5.82 -4.484 3.789 1 98.56 88 CYS A C 1
ATOM 703 O O . CYS A 1 88 ? -4.898 -4.582 4.598 1 98.56 88 CYS A O 1
ATOM 705 N N . ILE A 1 89 ? -5.855 -5.113 2.711 1 98.69 89 ILE A N 1
ATOM 706 C CA . ILE A 1 89 ? -4.727 -5.891 2.215 1 98.69 89 ILE A CA 1
ATOM 707 C C . ILE A 1 89 ? -4.348 -5.414 0.815 1 98.69 89 ILE A C 1
ATOM 709 O O . ILE A 1 89 ? -5.215 -5.051 0.019 1 98.69 89 ILE A O 1
ATOM 713 N N . TYR A 1 90 ? -3.066 -5.383 0.586 1 98.88 90 TYR A N 1
ATOM 714 C CA . TYR A 1 90 ? -2.529 -5.09 -0.738 1 98.88 90 TYR A CA 1
ATOM 715 C C . TYR A 1 90 ? -1.93 -6.34 -1.371 1 98.88 90 TYR A C 1
ATOM 717 O O . TYR A 1 90 ? -1.051 -6.977 -0.787 1 98.88 90 TYR A O 1
ATOM 725 N N . LEU A 1 91 ? -2.443 -6.734 -2.523 1 98.88 91 LEU A N 1
ATOM 726 C CA . LEU A 1 91 ? -1.878 -7.824 -3.311 1 98.88 91 LEU A CA 1
ATOM 727 C C . LEU A 1 91 ? -0.764 -7.316 -4.223 1 98.88 91 LEU A C 1
ATOM 729 O O . LEU A 1 91 ? -1.034 -6.727 -5.27 1 98.88 91 LEU A O 1
ATOM 733 N N . GLU A 1 92 ? 0.446 -7.594 -3.9 1 98.75 92 GLU A N 1
ATOM 734 C CA . GLU A 1 92 ? 1.603 -7.105 -4.645 1 98.75 92 GLU A CA 1
ATOM 735 C C . GLU A 1 92 ? 1.796 -7.891 -5.938 1 98.75 92 GLU A C 1
ATOM 737 O O . GLU A 1 92 ? 2.082 -7.309 -6.988 1 98.75 92 GLU A O 1
ATOM 742 N N . ASP A 1 93 ? 1.73 -9.188 -5.789 1 98.5 93 ASP A N 1
ATOM 743 C CA . ASP A 1 93 ? 1.939 -10.062 -6.941 1 98.5 93 ASP A CA 1
ATOM 744 C C . ASP A 1 93 ? 0.935 -11.211 -6.953 1 98.5 93 ASP A C 1
ATOM 746 O O . ASP A 1 93 ? 0.559 -11.719 -5.895 1 98.5 93 ASP A O 1
ATOM 750 N N . LEU A 1 94 ? 0.553 -11.586 -8.094 1 98.56 94 LEU A N 1
ATOM 751 C CA . LEU A 1 94 ? -0.088 -12.859 -8.414 1 98.56 94 LEU A CA 1
ATOM 752 C C . LEU A 1 94 ? 0.41 -13.398 -9.75 1 98.56 94 LEU A C 1
ATOM 754 O O . LEU A 1 94 ? 0.2 -12.773 -10.797 1 98.56 94 LEU A O 1
ATOM 758 N N . CYS A 1 95 ? 1.079 -14.5 -9.68 1 97.88 95 CYS A N 1
ATOM 759 C CA . CYS A 1 95 ? 1.715 -15.008 -10.891 1 97.88 95 CYS A CA 1
ATOM 760 C C . CYS A 1 95 ? 1.576 -16.516 -10.992 1 97.88 95 CYS A C 1
ATOM 762 O O . CYS A 1 95 ? 1.834 -17.234 -10.023 1 97.88 95 CYS A O 1
ATOM 764 N N . VAL A 1 96 ? 1.112 -16.969 -12.086 1 97.75 96 VAL A N 1
ATOM 765 C CA . VAL A 1 96 ? 1.1 -18.375 -12.453 1 97.75 96 VAL A CA 1
ATOM 766 C C . VAL A 1 96 ? 2.104 -18.625 -13.578 1 97.75 96 VAL A C 1
ATOM 768 O O . VAL A 1 96 ? 2.133 -17.891 -14.57 1 97.75 96 VAL A O 1
ATOM 771 N N . THR A 1 97 ? 2.916 -19.594 -13.414 1 96.56 97 THR A N 1
ATOM 772 C CA . THR A 1 97 ? 3.883 -19.906 -14.461 1 96.56 97 THR A CA 1
ATOM 773 C C . THR A 1 97 ? 3.18 -20.156 -15.789 1 96.56 97 THR A C 1
ATOM 775 O O . THR A 1 97 ? 2.088 -20.719 -15.82 1 96.56 97 THR A O 1
ATOM 778 N N . PRO A 1 98 ? 3.75 -19.75 -16.922 1 93.56 98 PRO A N 1
ATOM 779 C CA . PRO A 1 98 ? 3.084 -19.688 -18.219 1 93.56 98 PRO A CA 1
ATOM 780 C C . PRO A 1 98 ? 2.451 -21.016 -18.625 1 93.56 98 PRO A C 1
ATOM 782 O O . PRO A 1 98 ? 1.281 -21.047 -19.016 1 93.56 98 PRO A O 1
ATOM 785 N N . ASP A 1 99 ? 3.045 -22.156 -18.469 1 91.56 99 ASP A N 1
ATOM 786 C CA . ASP A 1 99 ? 2.578 -23.438 -18.969 1 91.56 99 ASP A CA 1
ATOM 787 C C . ASP A 1 99 ? 1.406 -23.953 -18.1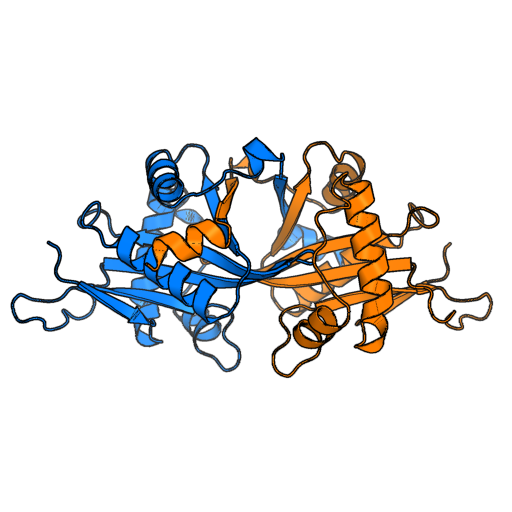41 1 91.56 99 ASP A C 1
ATOM 789 O O . ASP A 1 99 ? 0.766 -24.938 -18.516 1 91.56 99 ASP A O 1
ATOM 793 N N . HIS A 1 100 ? 1.059 -23.25 -17.141 1 94.25 100 HIS A N 1
ATOM 794 C CA . HIS A 1 100 ? 0.008 -23.734 -16.25 1 94.25 100 HIS A CA 1
ATOM 795 C C . HIS A 1 100 ? -1.094 -22.703 -16.078 1 94.25 100 HIS A C 1
ATOM 797 O O . HIS A 1 100 ? -1.882 -22.781 -15.133 1 94.25 100 HIS A O 1
ATOM 803 N N . ARG A 1 101 ? -1.114 -21.734 -16.906 1 93.75 101 ARG A N 1
ATOM 804 C CA . ARG A 1 101 ? -2.141 -20.703 -16.875 1 93.75 101 ARG A CA 1
ATOM 805 C C . ARG A 1 101 ? -3.463 -21.219 -17.438 1 93.75 101 ARG A C 1
ATOM 807 O O . ARG A 1 101 ? -3.504 -22.266 -18.062 1 93.75 101 ARG A O 1
ATOM 814 N N . ASN A 1 102 ? -4.512 -20.547 -17 1 92.62 102 ASN A N 1
ATOM 815 C CA . ASN A 1 102 ? -5.863 -20.844 -17.453 1 92.62 102 ASN A CA 1
ATOM 816 C C . ASN A 1 102 ? -6.328 -22.219 -16.953 1 92.62 102 ASN A C 1
ATOM 818 O O . ASN A 1 102 ? -7.047 -22.922 -17.656 1 92.62 102 ASN A O 1
ATOM 822 N N . LYS A 1 103 ? -5.781 -22.594 -15.875 1 94 103 LYS A N 1
ATOM 823 C CA . LYS A 1 103 ? -6.164 -23.859 -15.258 1 94 103 LYS A CA 1
ATOM 824 C C . LYS A 1 103 ? -6.801 -23.641 -13.891 1 94 103 LYS A C 1
ATOM 826 O O . LYS A 1 103 ? -6.918 -24.562 -13.094 1 94 103 LYS A O 1
ATOM 831 N N . GLY A 1 104 ? -7.078 -22.391 -13.555 1 95.88 104 GLY A N 1
ATOM 832 C CA . GLY A 1 104 ? -7.805 -22.078 -12.336 1 95.88 104 GLY A CA 1
ATOM 833 C C . GLY A 1 104 ? -6.895 -21.781 -11.156 1 95.88 104 GLY A C 1
ATOM 834 O O . GLY A 1 104 ? -7.367 -21.438 -10.07 1 95.88 104 GLY A O 1
ATOM 835 N N . ILE A 1 105 ? -5.609 -21.859 -11.297 1 97.38 105 ILE A N 1
ATOM 836 C CA . ILE A 1 105 ? -4.652 -21.672 -10.211 1 97.38 105 ILE A CA 1
ATOM 837 C C . ILE A 1 105 ? -4.695 -20.219 -9.727 1 97.38 105 ILE A C 1
ATOM 839 O O . ILE A 1 105 ? -4.77 -19.969 -8.516 1 97.38 105 ILE A O 1
ATOM 843 N N . GLY A 1 106 ? -4.676 -19.297 -10.68 1 97.75 106 GLY A N 1
ATOM 844 C CA . GLY A 1 106 ? -4.762 -17.891 -10.328 1 97.75 106 GLY A CA 1
ATOM 845 C C . GLY A 1 106 ? -6.027 -17.547 -9.57 1 97.75 106 GLY A C 1
ATOM 846 O O . GLY A 1 106 ? -5.98 -16.812 -8.57 1 97.75 106 GLY A O 1
ATOM 847 N N . SER A 1 107 ? -7.113 -18.109 -10.047 1 97.5 107 SER A N 1
ATOM 848 C CA . SER A 1 107 ? -8.391 -17.891 -9.383 1 97.5 107 SER A CA 1
ATOM 849 C C . SER A 1 107 ? -8.375 -18.438 -7.957 1 97.5 107 SER A C 1
ATOM 851 O O . SER A 1 107 ? -8.867 -17.797 -7.035 1 97.5 107 SER A O 1
ATOM 853 N N . ALA A 1 108 ? -7.793 -19.578 -7.816 1 97.44 108 ALA A N 1
ATOM 854 C CA . ALA A 1 108 ? -7.727 -20.203 -6.496 1 97.44 108 ALA A CA 1
ATOM 855 C C . ALA A 1 108 ? -6.898 -19.359 -5.535 1 97.44 108 ALA A C 1
ATOM 857 O O . ALA A 1 108 ? -7.277 -19.172 -4.375 1 97.44 108 ALA A O 1
ATOM 858 N N . LEU A 1 109 ? -5.766 -18.828 -5.992 1 98.19 109 LEU A N 1
ATOM 859 C CA . LEU A 1 109 ? -4.918 -17.969 -5.176 1 98.19 109 LEU A CA 1
ATOM 860 C C . LEU A 1 109 ? -5.652 -16.703 -4.789 1 98.19 109 LEU A C 1
ATOM 862 O O . LEU A 1 109 ? -5.664 -16.312 -3.619 1 98.19 109 LEU A O 1
ATOM 866 N N . PHE A 1 110 ? -6.285 -16.078 -5.789 1 98.44 110 PHE A N 1
ATOM 867 C CA . PHE A 1 110 ? -6.98 -14.82 -5.555 1 98.44 110 PHE A CA 1
ATOM 868 C C . PHE A 1 110 ? -8.117 -15.008 -4.559 1 98.44 110 PHE A C 1
ATOM 870 O O . PHE A 1 110 ? -8.297 -14.195 -3.646 1 98.44 110 PHE A O 1
ATOM 877 N N . LYS A 1 111 ? -8.844 -16.047 -4.703 1 98.06 111 LYS A N 1
ATOM 878 C CA . LYS A 1 111 ? -9.945 -16.359 -3.797 1 98.06 111 LYS A CA 1
ATOM 879 C C . LYS A 1 111 ? -9.438 -16.562 -2.371 1 98.06 111 LYS A C 1
ATOM 881 O O . LYS A 1 111 ? -10.07 -16.109 -1.412 1 98.06 111 LYS A O 1
ATOM 886 N N . ARG A 1 112 ? -8.344 -17.25 -2.23 1 98.31 112 ARG A N 1
ATOM 887 C CA . ARG A 1 112 ? -7.789 -17.484 -0.899 1 98.31 112 ARG A CA 1
ATOM 888 C C . ARG A 1 112 ? -7.359 -16.172 -0.252 1 98.31 112 ARG A C 1
ATOM 890 O O . ARG A 1 112 ? -7.547 -15.969 0.95 1 98.31 112 ARG A O 1
ATOM 897 N N . VAL A 1 113 ? -6.75 -15.234 -1.022 1 98.62 113 VAL A N 1
ATOM 898 C CA . VAL A 1 113 ? -6.379 -13.93 -0.491 1 98.62 113 VAL A CA 1
ATOM 899 C C . VAL A 1 113 ? -7.633 -13.172 -0.066 1 98.62 113 VAL A C 1
ATOM 901 O O . VAL A 1 113 ? -7.66 -12.555 1.003 1 98.62 113 VAL A O 1
ATOM 904 N N . ALA A 1 114 ? -8.664 -13.219 -0.894 1 98.31 114 ALA A N 1
ATOM 905 C CA . ALA A 1 114 ? -9.93 -12.578 -0.551 1 98.31 114 ALA A CA 1
ATOM 906 C C . ALA A 1 114 ? -10.516 -13.172 0.731 1 98.31 114 ALA A C 1
ATOM 908 O O . ALA A 1 114 ? -11.039 -12.438 1.573 1 98.31 114 ALA A O 1
ATOM 909 N N . GLN A 1 115 ? -10.422 -14.453 0.838 1 98.12 115 GLN A N 1
ATOM 910 C CA . GLN A 1 115 ? -10.891 -15.125 2.045 1 98.12 115 GLN A CA 1
ATOM 911 C C . GLN A 1 115 ? -10.148 -14.625 3.279 1 98.12 115 GLN A C 1
ATOM 913 O O . GLN A 1 115 ? -10.758 -14.367 4.32 1 98.12 115 GLN A O 1
ATOM 918 N N . ILE A 1 116 ? -8.875 -14.5 3.188 1 98.25 116 ILE A N 1
ATOM 919 C CA . ILE A 1 116 ? -8.055 -13.984 4.273 1 98.25 116 ILE A CA 1
ATOM 920 C C . ILE A 1 116 ? -8.492 -12.562 4.625 1 98.25 116 ILE A C 1
ATOM 922 O O . ILE A 1 116 ? -8.602 -12.219 5.801 1 98.25 116 ILE A O 1
ATOM 926 N N . CYS A 1 117 ? -8.75 -11.727 3.625 1 97.81 117 CYS A N 1
ATOM 927 C CA . CYS A 1 117 ? -9.234 -10.375 3.836 1 97.81 117 CYS A CA 1
ATOM 928 C C . CYS A 1 117 ? -10.5 -10.375 4.688 1 97.81 117 CYS A C 1
ATOM 930 O O . CYS A 1 117 ? -10.602 -9.625 5.66 1 97.81 117 CYS A O 1
ATOM 932 N N . VAL A 1 118 ? -11.398 -11.219 4.277 1 97.38 118 VAL A N 1
ATOM 933 C CA . VAL A 1 118 ? -12.68 -11.289 4.969 1 97.38 118 VAL A CA 1
ATOM 934 C C . VAL A 1 118 ? -12.469 -11.766 6.402 1 97.38 118 VAL A C 1
ATOM 936 O O . VAL A 1 118 ? -13 -11.18 7.348 1 97.38 118 VAL A O 1
ATOM 939 N N . GLU A 1 119 ? -11.68 -12.812 6.562 1 97 119 GLU A N 1
ATOM 940 C CA . GLU A 1 119 ? -11.406 -13.398 7.871 1 97 119 GLU A CA 1
ATOM 941 C C . GLU A 1 119 ? -10.742 -12.391 8.805 1 97 119 GLU A C 1
ATOM 943 O O . GLU A 1 119 ? -10.984 -12.398 10.008 1 97 119 GLU A O 1
ATOM 948 N N . GLU A 1 120 ? -9.961 -11.5 8.234 1 96.06 120 GLU A N 1
ATOM 949 C CA . GLU A 1 120 ? -9.188 -10.555 9.039 1 96.06 120 GLU A CA 1
ATOM 950 C C . GLU A 1 120 ? -9.922 -9.227 9.188 1 96.06 120 GLU A C 1
ATOM 952 O O . GLU A 1 120 ? -9.383 -8.273 9.758 1 96.06 120 GLU A O 1
ATOM 957 N N . GLY A 1 121 ? -11.07 -9.125 8.609 1 95.62 121 GLY A N 1
ATOM 958 C CA . GLY A 1 121 ? -11.891 -7.93 8.781 1 95.62 121 GLY A CA 1
ATOM 959 C C . GLY A 1 121 ? -11.461 -6.781 7.887 1 95.62 121 GLY A C 1
ATOM 960 O O . GLY A 1 121 ? -11.695 -5.613 8.211 1 95.62 121 GLY A O 1
ATOM 961 N N . CYS A 1 122 ? -10.789 -7.082 6.816 1 97.38 122 CYS A N 1
ATOM 962 C CA . CYS A 1 122 ? -10.344 -6.062 5.875 1 97.38 122 CYS A CA 1
ATOM 963 C C . CYS A 1 122 ? -11.523 -5.445 5.137 1 97.38 122 CYS A C 1
ATOM 965 O O . CYS A 1 122 ? -12.484 -6.141 4.801 1 97.38 122 CYS A O 1
ATOM 967 N N . LYS A 1 123 ? -11.336 -4.199 4.855 1 97.19 123 LYS A N 1
ATOM 968 C CA . LYS A 1 123 ? -12.422 -3.457 4.227 1 97.19 123 LYS A CA 1
ATOM 969 C C . LYS A 1 123 ? -12.312 -3.504 2.705 1 97.19 123 LYS A C 1
ATOM 971 O O . LYS A 1 123 ? -13.305 -3.342 2 1 97.19 123 LYS A O 1
ATOM 976 N N . ARG A 1 124 ? -11.094 -3.729 2.211 1 97.69 124 ARG A N 1
ATOM 977 C CA . ARG A 1 124 ? -10.875 -3.854 0.773 1 97.69 124 ARG A CA 1
ATOM 978 C C . ARG A 1 124 ? -9.594 -4.613 0.476 1 97.69 124 ARG A C 1
ATOM 980 O O . ARG A 1 124 ? -8.742 -4.773 1.354 1 97.69 124 ARG A O 1
ATOM 987 N N . LEU A 1 125 ? -9.602 -5.176 -0.698 1 98.69 125 LEU A N 1
ATOM 988 C CA . LEU A 1 125 ? -8.398 -5.727 -1.325 1 98.69 125 LEU A CA 1
ATOM 989 C C . LEU A 1 125 ? -7.938 -4.848 -2.48 1 98.69 125 LEU A C 1
ATOM 991 O O . LEU A 1 125 ? -8.719 -4.551 -3.391 1 98.69 125 LEU A O 1
ATOM 995 N N . GLN A 1 126 ? -6.684 -4.414 -2.375 1 98.69 126 GLN A N 1
ATOM 996 C CA . GLN A 1 126 ? -6.172 -3.459 -3.352 1 98.69 126 GLN A CA 1
ATOM 997 C C . GLN A 1 126 ? -4.93 -3.998 -4.047 1 98.69 126 GLN A C 1
ATOM 999 O O . GLN A 1 126 ? -4.211 -4.832 -3.492 1 98.69 126 GLN A O 1
ATOM 1004 N N . TRP A 1 127 ? -4.664 -3.584 -5.289 1 98.62 127 TRP A N 1
ATOM 1005 C CA . TRP A 1 127 ? -3.463 -3.918 -6.047 1 98.62 127 TRP A CA 1
ATOM 1006 C C . TRP A 1 127 ? -3.254 -2.938 -7.199 1 98.62 127 TRP A C 1
ATOM 1008 O O . TRP A 1 127 ? -3.994 -1.962 -7.332 1 98.62 127 TRP A O 1
ATOM 1018 N N . ALA A 1 128 ? -2.182 -3.057 -7.91 1 98.31 128 ALA A N 1
ATOM 1019 C CA . ALA A 1 128 ? -1.905 -2.27 -9.109 1 98.31 128 ALA A CA 1
ATOM 1020 C C . ALA A 1 128 ? -1.782 -3.166 -10.336 1 98.31 128 ALA A C 1
ATOM 1022 O O . ALA A 1 128 ? -1.294 -4.297 -10.242 1 98.31 128 ALA A O 1
ATOM 1023 N N . VAL A 1 129 ? -2.227 -2.67 -11.406 1 97.56 129 VAL A N 1
ATOM 1024 C CA . VAL A 1 129 ? -2.174 -3.389 -12.68 1 97.56 129 VAL A CA 1
ATOM 1025 C C . VAL A 1 129 ? -1.654 -2.463 -13.773 1 97.56 129 VAL A C 1
ATOM 1027 O O . VAL A 1 129 ? -2.045 -1.295 -13.852 1 97.56 129 VAL A O 1
ATOM 1030 N N . LEU A 1 130 ? -0.816 -3 -14.602 1 98 130 LEU A N 1
ATOM 1031 C CA . LEU A 1 130 ? -0.392 -2.27 -15.789 1 98 130 LEU A CA 1
ATOM 1032 C C . LEU A 1 130 ? -1.55 -2.104 -16.766 1 98 130 LEU A C 1
ATOM 1034 O O . LEU A 1 130 ? -2.26 -3.068 -17.062 1 98 130 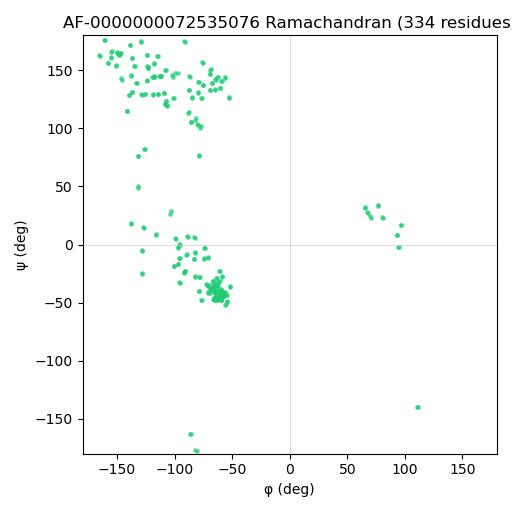LEU A O 1
ATOM 1038 N N . ALA A 1 131 ? -1.664 -0.951 -17.359 1 97.44 131 ALA A N 1
ATOM 1039 C CA . ALA A 1 131 ? -2.824 -0.596 -18.172 1 97.44 131 ALA A CA 1
ATOM 1040 C C . ALA A 1 131 ? -2.896 -1.455 -19.422 1 97.44 131 ALA A C 1
ATOM 1042 O O . ALA A 1 131 ? -3.986 -1.733 -19.938 1 97.44 131 ALA A O 1
ATOM 1043 N N . TRP A 1 132 ? -1.821 -1.896 -20 1 97.31 132 TRP A N 1
ATOM 1044 C CA . TRP A 1 132 ? -1.796 -2.643 -21.25 1 97.31 132 TRP A CA 1
ATOM 1045 C C . TRP A 1 132 ? -2.068 -4.125 -21 1 97.31 132 TRP A C 1
ATOM 1047 O O . TRP A 1 132 ? -2.281 -4.887 -21.953 1 97.31 132 TRP A O 1
ATOM 1057 N N . ASN A 1 133 ? -2.031 -4.559 -19.734 1 96.94 133 ASN A N 1
ATOM 1058 C CA . ASN A 1 133 ? -2.166 -5.973 -19.391 1 96.94 133 ASN A CA 1
ATOM 1059 C C . ASN A 1 133 ? -3.623 -6.422 -19.438 1 96.94 133 ASN A C 1
ATOM 1061 O O . ASN A 1 133 ? -4.223 -6.703 -18.391 1 96.94 133 ASN A O 1
ATOM 1065 N N . SER A 1 134 ? -4.137 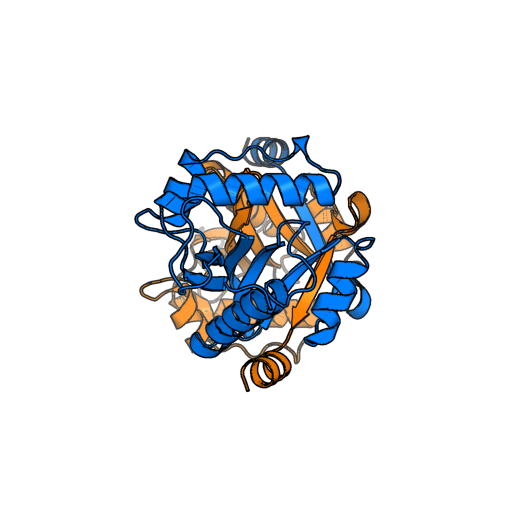-6.621 -20.578 1 97 134 SER A N 1
ATOM 1066 C CA . SER A 1 134 ? -5.551 -6.91 -20.797 1 97 134 SER A CA 1
ATOM 1067 C C . SER A 1 134 ? -5.957 -8.227 -20.141 1 97 134 SER A C 1
ATOM 1069 O O . SER A 1 134 ? -7.082 -8.359 -19.656 1 97 134 SER A O 1
ATOM 1071 N N . GLU A 1 135 ? -5.117 -9.172 -20.125 1 95.69 135 GLU A N 1
ATOM 1072 C CA . GLU A 1 135 ? -5.426 -10.469 -19.531 1 95.69 135 GLU A CA 1
ATOM 1073 C C . GLU A 1 135 ? -5.625 -10.336 -18.016 1 95.69 135 GLU A C 1
ATOM 1075 O O . GLU A 1 135 ? -6.582 -10.883 -17.469 1 95.69 135 GLU A O 1
ATOM 1080 N N . ALA A 1 136 ? -4.695 -9.641 -17.375 1 96.75 136 ALA A N 1
ATOM 1081 C CA . ALA A 1 136 ? -4.832 -9.406 -15.938 1 96.75 136 ALA A CA 1
ATOM 1082 C C . ALA A 1 136 ? -6.098 -8.617 -15.625 1 96.75 136 ALA A C 1
ATOM 1084 O O . ALA A 1 136 ? -6.828 -8.938 -14.688 1 96.75 136 ALA A O 1
ATOM 1085 N N . ILE A 1 137 ? -6.352 -7.582 -16.406 1 98 137 ILE A N 1
ATOM 1086 C CA . ILE A 1 137 ? -7.512 -6.719 -16.203 1 98 137 ILE A CA 1
ATOM 1087 C C . ILE A 1 137 ? -8.789 -7.543 -16.297 1 98 137 ILE A C 1
ATOM 1089 O O . ILE A 1 137 ? -9.664 -7.449 -15.438 1 98 137 ILE A O 1
ATOM 1093 N N . LYS A 1 138 ? -8.883 -8.359 -17.328 1 97.5 138 LYS A N 1
ATOM 1094 C CA . LYS A 1 138 ? -10.031 -9.25 -17.5 1 97.5 138 LYS A CA 1
ATOM 1095 C C . LYS A 1 138 ? -10.18 -10.18 -16.297 1 97.5 138 LYS A C 1
ATOM 1097 O O . LYS A 1 138 ? -11.289 -10.398 -15.812 1 97.5 138 LYS A O 1
ATOM 1102 N N . PHE A 1 139 ? -9.109 -10.719 -15.891 1 97.69 139 PHE A N 1
ATOM 1103 C CA . PHE A 1 139 ? -9.078 -11.617 -14.75 1 97.69 139 PHE A CA 1
ATOM 1104 C C . PHE A 1 139 ? -9.664 -10.938 -13.508 1 97.69 139 PHE A C 1
ATOM 1106 O O . PHE A 1 139 ? -10.555 -11.484 -12.859 1 97.69 139 PHE A O 1
ATOM 1113 N N . TYR A 1 140 ? -9.188 -9.734 -13.148 1 98 140 TYR A N 1
ATOM 1114 C CA . TYR A 1 140 ? -9.594 -9.062 -11.922 1 98 140 TYR A CA 1
ATOM 1115 C C . TYR A 1 140 ? -11.023 -8.547 -12.023 1 98 140 TYR A C 1
ATOM 1117 O O . TYR A 1 140 ? -11.75 -8.5 -11.031 1 98 140 TYR A O 1
ATOM 1125 N N . LYS A 1 141 ? -11.422 -8.125 -13.172 1 97.38 141 LYS A N 1
ATOM 1126 C CA . LYS A 1 141 ? -12.781 -7.637 -13.375 1 97.38 141 LYS A CA 1
ATOM 1127 C C . LYS A 1 141 ? -13.805 -8.734 -13.109 1 97.38 141 LYS A C 1
ATOM 1129 O O . LYS A 1 141 ? -14.906 -8.461 -12.633 1 97.38 141 LYS A O 1
ATOM 1134 N N . LYS A 1 142 ? -13.414 -9.961 -13.43 1 96.5 142 LYS A N 1
ATOM 1135 C CA . LYS A 1 142 ? -14.289 -11.102 -13.164 1 96.5 142 LYS A CA 1
ATOM 1136 C C . LYS A 1 142 ? -14.625 -11.203 -11.68 1 96.5 142 LYS A C 1
ATOM 1138 O O . LYS A 1 142 ? -15.68 -11.719 -11.312 1 96.5 142 LYS A O 1
ATOM 1143 N N . PHE A 1 143 ? -13.766 -10.734 -10.844 1 97.12 143 PHE A N 1
ATOM 1144 C CA . PHE A 1 143 ? -13.945 -10.828 -9.398 1 97.12 143 PHE A CA 1
ATOM 1145 C C . PHE A 1 143 ? -14.5 -9.523 -8.836 1 97.12 143 PHE A C 1
ATOM 1147 O O . PHE A 1 143 ? -14.586 -9.359 -7.617 1 97.12 143 PHE A O 1
ATOM 1154 N N . GLY A 1 144 ? -14.82 -8.555 -9.734 1 97.69 144 GLY A N 1
ATOM 1155 C CA . GLY A 1 144 ? -15.383 -7.293 -9.273 1 97.69 144 GLY A CA 1
ATOM 1156 C C . GLY A 1 144 ? -14.352 -6.195 -9.125 1 97.69 144 GLY A C 1
ATOM 1157 O O . GLY A 1 144 ? -14.586 -5.195 -8.445 1 97.69 144 GLY A O 1
ATOM 1158 N N . GLY A 1 145 ? -13.188 -6.395 -9.742 1 98.31 145 GLY A N 1
ATOM 1159 C CA . GLY A 1 145 ? -12.156 -5.375 -9.68 1 98.31 145 GLY A CA 1
ATOM 1160 C C . GLY A 1 145 ? -12.586 -4.055 -10.289 1 98.31 145 GLY A C 1
ATOM 1161 O O . GLY A 1 145 ? -13.195 -4.023 -11.359 1 98.31 145 GLY A O 1
ATOM 1162 N N . ILE A 1 146 ? -12.281 -2.969 -9.562 1 98.38 146 ILE A N 1
ATOM 1163 C CA . ILE A 1 146 ? -12.602 -1.619 -10.016 1 98.38 146 ILE A CA 1
ATOM 1164 C C . ILE A 1 146 ? -11.305 -0.848 -10.289 1 98.38 146 ILE A C 1
ATOM 1166 O O . ILE A 1 146 ? -10.398 -0.832 -9.453 1 98.38 146 ILE A O 1
ATOM 1170 N N . ASN A 1 147 ? -11.242 -0.257 -11.445 1 98.5 147 ASN A N 1
ATOM 1171 C CA . ASN A 1 147 ? -10.133 0.633 -11.766 1 98.5 147 ASN A CA 1
ATOM 1172 C C . ASN A 1 147 ? -10.32 2.016 -11.148 1 98.5 147 ASN A C 1
ATOM 1174 O O . ASN A 1 147 ? -11.039 2.85 -11.703 1 98.5 147 ASN A O 1
ATOM 1178 N N . MET A 1 148 ? -9.633 2.271 -10.102 1 98.06 148 MET A N 1
ATOM 1179 C CA . MET A 1 148 ? -9.812 3.518 -9.359 1 98.06 148 MET A CA 1
ATOM 1180 C C . MET A 1 148 ? -9.117 4.676 -10.062 1 98.06 148 MET A C 1
ATOM 1182 O O . MET A 1 148 ? -9.477 5.836 -9.867 1 98.06 148 MET A O 1
ATOM 1186 N N . THR A 1 149 ? -8.086 4.379 -10.781 1 98.38 149 THR A N 1
ATOM 1187 C CA . THR A 1 149 ? -7.438 5.402 -11.594 1 98.38 149 THR A CA 1
ATOM 1188 C C . THR A 1 149 ? -8.406 5.977 -12.617 1 98.38 149 THR A C 1
ATOM 1190 O O . THR A 1 149 ? -8.484 7.195 -12.797 1 98.38 149 THR A O 1
ATOM 1193 N N . ASP A 1 150 ? -9.125 5.086 -13.273 1 97.06 150 ASP A N 1
ATOM 1194 C CA . ASP A 1 150 ? -10.117 5.52 -14.25 1 97.06 150 ASP A CA 1
ATOM 1195 C C . ASP A 1 150 ? -11.32 6.168 -13.57 1 97.06 150 ASP A C 1
ATOM 1197 O O . ASP A 1 150 ? -11.805 7.207 -14.016 1 97.06 150 ASP A O 1
ATOM 1201 N N . LYS A 1 151 ? -11.781 5.621 -12.477 1 97 151 LYS A N 1
ATOM 1202 C CA . LYS A 1 151 ? -13.047 5.988 -11.852 1 97 151 LYS A CA 1
ATOM 1203 C C . LYS A 1 151 ? -12.906 7.281 -11.055 1 97 151 LYS A C 1
ATOM 1205 O O . LYS A 1 151 ? -13.812 8.117 -11.055 1 97 151 LYS A O 1
ATOM 1210 N N . GLU A 1 152 ? -11.75 7.426 -10.336 1 95.94 152 GLU A N 1
ATOM 1211 C CA . GLU A 1 152 ? -11.617 8.555 -9.414 1 95.94 152 GLU A CA 1
ATOM 1212 C C . GLU A 1 152 ? -10.328 9.328 -9.672 1 95.94 152 GLU A C 1
ATOM 1214 O O . GLU A 1 152 ? -10.023 10.289 -8.961 1 95.94 152 GLU A O 1
ATOM 1219 N N . GLU A 1 153 ? -9.484 8.859 -10.555 1 97.25 153 GLU A N 1
ATOM 1220 C CA . GLU A 1 153 ? -8.281 9.562 -11 1 97.25 153 GLU A CA 1
ATOM 1221 C C . GLU A 1 153 ? -7.176 9.484 -9.953 1 97.25 153 GLU A C 1
ATOM 1223 O O . GLU A 1 153 ? -6.457 10.461 -9.734 1 97.25 153 GLU A O 1
ATOM 1228 N N . TRP A 1 154 ? -7.129 8.422 -9.266 1 97.75 154 TRP A N 1
ATOM 1229 C CA . TRP A 1 154 ? -6.008 8.164 -8.367 1 97.75 154 TRP A CA 1
ATOM 1230 C C . TRP A 1 154 ? -4.773 7.73 -9.148 1 97.75 154 TRP A C 1
ATOM 1232 O O . TRP A 1 154 ? -4.824 6.766 -9.914 1 97.75 154 TRP A O 1
ATOM 1242 N N . ASN A 1 155 ? -3.689 8.414 -8.938 1 98.56 155 ASN A N 1
ATOM 1243 C CA . ASN A 1 155 ? -2.416 8.102 -9.578 1 98.56 155 ASN A CA 1
ATOM 1244 C C . ASN A 1 155 ? -1.384 7.621 -8.562 1 98.56 155 ASN A C 1
ATOM 1246 O O . ASN A 1 155 ? -1.309 8.148 -7.449 1 98.56 155 ASN A O 1
ATOM 1250 N N . VAL A 1 156 ? -0.556 6.691 -9 1 98.5 156 VAL A N 1
ATOM 1251 C CA . VAL A 1 156 ? 0.517 6.152 -8.172 1 98.5 156 VAL A CA 1
ATOM 1252 C C . VAL A 1 156 ? 1.745 7.055 -8.258 1 98.5 156 VAL A C 1
ATOM 1254 O O . VAL A 1 156 ? 2.217 7.363 -9.359 1 98.5 156 VAL A O 1
ATOM 1257 N N . TYR A 1 157 ? 2.248 7.488 -7.109 1 98.69 157 TYR A N 1
ATOM 1258 C CA . TYR A 1 157 ? 3.455 8.305 -7.043 1 98.69 157 TYR A CA 1
ATOM 1259 C C . TYR A 1 157 ? 4.512 7.645 -6.164 1 98.69 157 TYR A C 1
ATOM 1261 O O . TYR A 1 157 ? 4.188 6.832 -5.293 1 98.69 157 TYR A O 1
ATOM 1269 N N . ARG A 1 158 ? 5.77 7.977 -6.477 1 98.62 158 ARG A N 1
ATOM 1270 C CA . ARG A 1 158 ? 6.828 7.535 -5.574 1 98.62 158 ARG A CA 1
ATOM 1271 C C . ARG A 1 158 ? 8.047 8.438 -5.68 1 98.62 158 ARG A C 1
ATOM 1273 O O . ARG A 1 158 ? 8.156 9.25 -6.605 1 98.62 158 ARG A O 1
ATOM 1280 N N . ILE A 1 159 ? 8.867 8.398 -4.695 1 98.12 159 ILE A N 1
ATOM 1281 C CA . ILE A 1 159 ? 10.25 8.852 -4.809 1 98.12 159 ILE A CA 1
ATOM 1282 C C . ILE A 1 159 ? 11.203 7.688 -4.539 1 98.12 159 ILE A C 1
ATOM 1284 O O . ILE A 1 159 ? 10.898 6.812 -3.725 1 98.12 159 ILE A O 1
ATOM 1288 N N . GLU A 1 160 ? 12.289 7.727 -5.281 1 96.19 160 GLU A N 1
ATOM 1289 C CA . GLU A 1 160 ? 13.281 6.668 -5.164 1 96.19 160 GLU A CA 1
ATOM 1290 C C . GLU A 1 160 ? 14.344 7.02 -4.125 1 96.19 160 GLU A C 1
ATOM 1292 O O . GLU A 1 160 ? 14.336 8.125 -3.574 1 96.19 160 GLU A O 1
ATOM 1297 N N . ARG A 1 161 ? 15.164 6.105 -3.896 1 94.5 161 ARG A N 1
ATOM 1298 C CA . ARG A 1 161 ? 16.172 6.207 -2.836 1 94.5 161 ARG A CA 1
ATOM 1299 C C . ARG A 1 161 ? 17.031 7.441 -3.025 1 94.5 161 ARG A C 1
ATOM 1301 O O . ARG A 1 161 ? 17.359 8.141 -2.061 1 94.5 161 ARG A O 1
ATOM 1308 N N . GLU A 1 162 ? 17.438 7.723 -4.195 1 94.62 162 GLU A N 1
ATOM 1309 C CA . GLU A 1 162 ? 18.312 8.867 -4.465 1 94.62 162 GLU A CA 1
ATOM 1310 C C . GLU A 1 162 ? 17.641 10.172 -4.043 1 94.62 162 GLU A C 1
ATOM 1312 O O . GLU A 1 162 ? 18.266 11.023 -3.406 1 94.62 162 GLU A O 1
ATOM 1317 N N . ALA A 1 163 ? 16.422 10.305 -4.43 1 95.44 163 ALA A N 1
ATOM 1318 C CA . ALA A 1 163 ? 15.688 11.508 -4.059 1 95.44 163 ALA A CA 1
ATOM 1319 C C . ALA A 1 163 ? 15.508 11.602 -2.545 1 95.44 163 ALA A C 1
ATOM 1321 O O . ALA A 1 163 ? 15.609 12.68 -1.964 1 95.44 163 ALA A O 1
ATOM 1322 N N . MET A 1 164 ? 15.219 10.461 -1.899 1 96.56 164 MET A N 1
ATOM 1323 C CA . MET A 1 164 ? 15.07 10.438 -0.447 1 96.56 164 MET A CA 1
ATOM 1324 C C . MET A 1 164 ? 16.359 10.898 0.238 1 96.56 164 MET A C 1
ATOM 1326 O O . MET A 1 164 ? 16.312 11.664 1.203 1 96.56 164 MET A O 1
ATOM 1330 N N . ASN A 1 165 ? 17.453 10.461 -0.296 1 95.75 165 ASN A N 1
ATOM 1331 C CA . ASN A 1 165 ? 18.75 10.852 0.267 1 95.75 165 ASN A CA 1
ATOM 1332 C C . ASN A 1 165 ? 18.969 12.359 0.148 1 95.75 165 ASN A C 1
ATOM 1334 O O . ASN A 1 165 ? 19.547 12.977 1.041 1 95.75 165 ASN A O 1
ATOM 1338 N N . LYS A 1 166 ? 18.531 12.984 -0.892 1 94.94 166 LYS A N 1
ATOM 1339 C CA . LYS A 1 166 ? 18.672 14.422 -1.099 1 94.94 166 LYS A CA 1
ATOM 1340 C C . LYS A 1 166 ? 17.781 15.203 -0.133 1 94.94 166 LYS A C 1
ATOM 1342 O O . LYS A 1 166 ? 18.172 16.266 0.348 1 94.94 166 LYS A O 1
ATOM 1347 N N . ILE A 1 167 ? 16.625 14.617 0.137 1 94.12 167 ILE A N 1
ATOM 1348 C CA . ILE A 1 167 ? 15.656 15.273 1.007 1 94.12 167 ILE A CA 1
ATOM 1349 C C . ILE A 1 167 ? 16.203 15.336 2.432 1 94.12 167 ILE A C 1
ATOM 1351 O O . ILE A 1 167 ? 15.992 16.328 3.137 1 94.12 167 ILE A O 1
ATOM 1355 N N . VAL A 1 168 ? 16.906 14.32 2.896 1 90.69 168 VAL A N 1
ATOM 1356 C CA . VAL A 1 168 ? 17.281 14.219 4.301 1 90.69 168 VAL A CA 1
ATOM 1357 C C . VAL A 1 168 ? 18.625 14.906 4.523 1 90.69 168 VAL A C 1
ATOM 1359 O O . VAL A 1 168 ? 19.109 15.008 5.66 1 90.69 168 VAL A O 1
ATOM 1362 N N . GLN A 1 169 ? 19.375 15.336 3.459 1 86.06 169 GLN A N 1
ATOM 1363 C CA . GLN A 1 169 ? 20.594 16.109 3.596 1 86.06 169 GLN A CA 1
ATOM 1364 C C . GLN A 1 169 ? 20.281 17.562 3.979 1 86.06 169 GLN A C 1
ATOM 1366 O O . GLN A 1 169 ? 19.219 18.078 3.639 1 86.06 169 GLN A O 1
ATOM 1371 N N . MET B 1 1 ? 7.145 32.438 10.914 1 53.97 1 MET B N 1
ATOM 1372 C CA . MET B 1 1 ? 7.289 31 10.711 1 53.97 1 MET B CA 1
ATOM 1373 C C . MET B 1 1 ? 6.461 30.219 11.727 1 53.97 1 MET B C 1
ATOM 1375 O O . MET B 1 1 ? 6.32 30.641 12.875 1 53.97 1 MET B O 1
ATOM 1379 N N . ALA B 1 2 ? 5.504 29.406 11.227 1 64.12 2 ALA B N 1
ATOM 1380 C CA . ALA B 1 2 ? 4.676 28.766 12.242 1 64.12 2 ALA B CA 1
ATOM 1381 C C . ALA B 1 2 ? 5.539 28.047 13.273 1 64.12 2 ALA B C 1
ATOM 1383 O O . ALA B 1 2 ? 6.539 27.406 12.922 1 64.12 2 ALA B O 1
ATOM 1384 N N . ASN B 1 3 ? 5.277 28.391 14.492 1 88.19 3 ASN B N 1
ATOM 1385 C CA . ASN B 1 3 ? 5.945 27.656 15.562 1 88.19 3 ASN B CA 1
ATOM 1386 C C . ASN B 1 3 ? 5.301 26.297 15.805 1 88.19 3 ASN B C 1
ATOM 1388 O O . ASN B 1 3 ? 4.156 26.219 16.25 1 88.19 3 ASN B O 1
ATOM 1392 N N . PHE B 1 4 ? 5.91 25.266 15.273 1 95.31 4 PHE B N 1
ATOM 1393 C CA . PHE B 1 4 ? 5.363 23.922 15.422 1 95.31 4 PHE B CA 1
ATOM 1394 C C . PHE B 1 4 ? 6.469 22.906 15.734 1 95.31 4 PHE B C 1
ATOM 1396 O O . PHE B 1 4 ? 7.652 23.219 15.586 1 95.31 4 PHE B O 1
ATOM 1403 N N . ARG B 1 5 ? 6.047 21.781 16.266 1 95.88 5 ARG B N 1
ATOM 1404 C CA . ARG B 1 5 ? 6.934 20.656 16.531 1 95.88 5 ARG B CA 1
ATOM 1405 C C . ARG B 1 5 ? 6.375 19.375 15.945 1 95.88 5 ARG B C 1
ATOM 1407 O O . ARG B 1 5 ? 5.195 19.062 16.125 1 95.88 5 ARG B O 1
ATOM 1414 N N . ILE B 1 6 ? 7.266 18.688 15.18 1 97.31 6 ILE B N 1
ATOM 1415 C CA . ILE B 1 6 ? 6.891 17.391 14.641 1 97.31 6 ILE B CA 1
ATOM 1416 C C . ILE B 1 6 ? 7.23 16.297 15.656 1 97.31 6 ILE B C 1
ATOM 1418 O O . ILE B 1 6 ? 8.328 16.266 16.219 1 97.31 6 ILE B O 1
ATOM 1422 N N . ARG B 1 7 ? 6.32 15.453 15.867 1 97.31 7 ARG B N 1
ATOM 1423 C CA . ARG B 1 7 ? 6.555 14.32 16.766 1 97.31 7 ARG B CA 1
ATOM 1424 C C . ARG B 1 7 ? 5.723 13.109 16.344 1 97.31 7 ARG B C 1
ATOM 1426 O O . ARG B 1 7 ? 4.805 13.234 15.539 1 97.31 7 ARG B O 1
ATOM 1433 N N . GLU B 1 8 ? 6.102 11.961 16.922 1 98.19 8 GLU B N 1
ATOM 1434 C CA . GLU B 1 8 ? 5.258 10.781 16.734 1 98.19 8 GLU B CA 1
ATOM 1435 C C . GLU B 1 8 ? 3.893 10.969 17.375 1 98.19 8 GLU B C 1
ATOM 1437 O O . GLU B 1 8 ? 3.789 11.562 18.453 1 98.19 8 GLU B O 1
ATOM 1442 N N . ALA B 1 9 ? 2.912 10.484 16.75 1 98.25 9 ALA B N 1
ATOM 1443 C CA . ALA B 1 9 ? 1.566 10.547 17.312 1 98.25 9 ALA B CA 1
ATOM 1444 C C . ALA B 1 9 ? 1.446 9.641 18.531 1 98.25 9 ALA B C 1
ATOM 1446 O O . ALA B 1 9 ? 2.16 8.641 18.641 1 98.25 9 ALA B O 1
ATOM 1447 N N . LYS B 1 10 ? 0.576 10.062 19.422 1 97.31 10 LYS B N 1
ATOM 1448 C CA . LYS B 1 10 ? 0.188 9.242 20.578 1 97.31 10 LYS B CA 1
ATOM 1449 C C . LYS B 1 10 ? -1.284 8.852 20.5 1 97.31 10 LYS B C 1
ATOM 1451 O O . LYS B 1 10 ? -2.049 9.43 19.719 1 97.31 10 LYS B O 1
ATOM 1456 N N . ARG B 1 11 ? -1.569 7.84 21.297 1 97.94 11 ARG B N 1
ATOM 1457 C CA . ARG B 1 11 ? -2.928 7.309 21.312 1 97.94 11 ARG B CA 1
ATOM 1458 C C . ARG B 1 11 ? -3.949 8.422 21.531 1 97.94 11 ARG B C 1
ATOM 1460 O O . ARG B 1 11 ? -5.012 8.422 20.906 1 97.94 11 ARG B O 1
ATOM 1467 N N . GLU B 1 12 ? -3.648 9.406 22.312 1 96.69 12 GLU B N 1
ATOM 1468 C CA . GLU B 1 12 ? -4.559 10.484 22.688 1 96.69 12 GLU B CA 1
ATOM 1469 C C . GLU B 1 12 ? -4.746 11.469 21.531 1 96.69 12 GLU B C 1
ATOM 1471 O O . GLU B 1 12 ? -5.664 12.289 21.562 1 96.69 12 GLU B O 1
ATOM 1476 N N . ASP B 1 13 ? -3.914 11.367 20.516 1 97.56 13 ASP B N 1
ATOM 1477 C CA . ASP B 1 13 ? -3.99 12.289 19.391 1 97.56 13 ASP B CA 1
ATOM 1478 C C . ASP B 1 13 ? -5.066 11.852 18.391 1 97.56 13 ASP B C 1
ATOM 1480 O O . ASP B 1 13 ? -5.426 12.609 17.484 1 97.56 13 ASP B O 1
ATOM 1484 N N . CYS B 1 14 ? -5.648 10.688 18.594 1 98.19 14 CYS B N 1
ATOM 1485 C CA . CYS B 1 14 ? -6.453 10.047 17.547 1 98.19 14 CYS B CA 1
ATOM 1486 C C . CYS B 1 14 ? -7.711 10.859 17.266 1 98.19 14 CYS B C 1
ATOM 1488 O O . CYS B 1 14 ? -8.18 10.906 16.125 1 98.19 14 CYS B O 1
ATOM 1490 N N . ALA B 1 15 ? -8.258 11.484 18.234 1 97.88 15 ALA B N 1
ATOM 1491 C CA . ALA B 1 15 ? -9.438 12.312 17.984 1 97.88 15 ALA B CA 1
ATOM 1492 C C . ALA B 1 15 ? -9.117 13.477 17.047 1 97.88 15 ALA B C 1
ATOM 1494 O O . ALA B 1 15 ? -9.867 13.758 16.109 1 97.88 15 ALA B O 1
ATOM 1495 N N . GLU B 1 16 ? -8.055 14.141 17.328 1 97.56 16 GLU B N 1
ATOM 1496 C CA . GLU B 1 16 ? -7.645 15.266 16.484 1 97.56 16 GLU B CA 1
ATOM 1497 C C . GLU B 1 16 ? -7.207 14.797 15.109 1 97.56 16 GLU B C 1
ATOM 1499 O O . GLU B 1 16 ? -7.453 15.477 14.109 1 97.56 16 GLU B O 1
ATOM 1504 N N . ILE B 1 17 ? -6.535 13.672 15.062 1 98.25 17 ILE B N 1
ATOM 1505 C CA . ILE B 1 17 ? -6.141 13.094 13.781 1 98.25 17 ILE B CA 1
ATOM 1506 C C . ILE B 1 17 ? -7.383 12.789 12.945 1 98.25 17 ILE B C 1
ATOM 1508 O O . ILE B 1 17 ? -7.42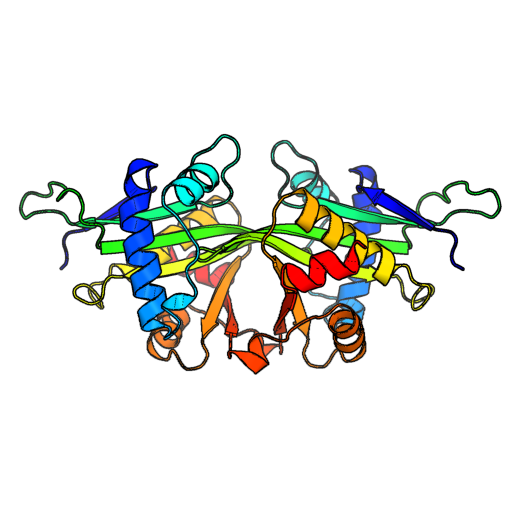6 13.086 11.75 1 98.25 17 ILE B O 1
ATOM 1512 N N . LEU B 1 18 ? -8.406 12.25 13.602 1 98.25 18 LEU B N 1
ATOM 1513 C CA . LEU B 1 18 ? -9.656 11.984 12.883 1 98.25 18 LEU B CA 1
ATOM 1514 C C . LEU B 1 18 ? -10.242 13.281 12.328 1 98.25 18 LEU B C 1
ATOM 1516 O O . LEU B 1 18 ? -10.766 13.305 11.219 1 98.25 18 LEU B O 1
ATOM 1520 N N . GLY B 1 19 ? -10.18 14.336 13.102 1 97.19 19 GLY B N 1
ATOM 1521 C CA . GLY B 1 19 ? -10.617 15.633 12.609 1 97.19 19 GLY B CA 1
ATOM 1522 C C . GLY B 1 19 ? -9.891 16.062 11.352 1 97.19 19 GLY B C 1
ATOM 1523 O O . GLY B 1 19 ? -10.508 16.547 10.398 1 97.19 19 GLY B O 1
ATOM 1524 N N . LEU B 1 20 ? -8.609 15.875 11.328 1 97.81 20 LEU B N 1
ATOM 1525 C CA . LEU B 1 20 ? -7.793 16.234 10.172 1 97.81 20 LEU B CA 1
ATOM 1526 C C . LEU B 1 20 ? -8.094 15.312 8.984 1 97.81 20 LEU B C 1
ATOM 1528 O O . LEU B 1 20 ? -8.07 15.75 7.836 1 97.81 20 LEU B O 1
ATOM 1532 N N . ILE B 1 21 ? -8.344 14 9.281 1 98.25 21 ILE B N 1
ATOM 1533 C CA . ILE B 1 21 ? -8.758 13.07 8.234 1 98.25 21 ILE B CA 1
ATOM 1534 C C . ILE B 1 21 ? -10.023 13.586 7.559 1 98.25 21 ILE B C 1
ATOM 1536 O O . ILE B 1 21 ? -10.125 13.586 6.328 1 98.25 21 ILE B O 1
ATOM 1540 N N . LYS B 1 22 ? -10.953 14.039 8.336 1 97.5 22 LYS B N 1
ATOM 1541 C CA . LYS B 1 22 ? -12.211 14.547 7.801 1 97.5 22 LYS B CA 1
ATOM 1542 C C . LYS B 1 22 ? -11.992 15.828 7.004 1 97.5 22 LYS B C 1
ATOM 1544 O O . LYS B 1 22 ? -12.648 16.047 5.98 1 97.5 22 LYS B O 1
ATOM 1549 N N . GLU B 1 23 ? -11.094 16.688 7.434 1 96.56 23 GLU B N 1
ATOM 1550 C CA . GLU B 1 23 ? -10.75 17.891 6.68 1 96.56 23 GLU B CA 1
ATOM 1551 C C . GLU B 1 23 ? -10.172 17.531 5.312 1 96.56 23 GLU B C 1
ATOM 1553 O O . GLU B 1 23 ? -10.523 18.156 4.309 1 96.56 23 GLU B O 1
ATOM 1558 N N . LEU B 1 24 ? -9.32 16.562 5.32 1 97.12 24 LEU B N 1
ATOM 1559 C CA . LEU B 1 24 ? -8.727 16.109 4.066 1 97.12 24 LEU B CA 1
ATOM 1560 C C . LEU B 1 24 ? -9.789 15.562 3.121 1 97.12 24 LEU B C 1
ATOM 1562 O O . LEU B 1 24 ? -9.773 15.867 1.926 1 97.12 24 LEU B O 1
ATOM 1566 N N . ALA B 1 25 ? -10.656 14.734 3.668 1 96.75 25 ALA B N 1
ATOM 1567 C CA . ALA B 1 25 ? -11.742 14.18 2.863 1 96.75 25 ALA B CA 1
ATOM 1568 C C . ALA B 1 25 ? -12.586 15.289 2.246 1 96.75 25 ALA B C 1
ATOM 1570 O O . ALA B 1 25 ? -13 15.195 1.086 1 96.75 25 ALA B O 1
ATOM 1571 N N . GLU B 1 26 ? -12.875 16.312 3 1 95.88 26 GLU B N 1
ATOM 1572 C CA . GLU B 1 26 ? -13.617 17.469 2.492 1 95.88 26 GLU B CA 1
ATOM 1573 C C . GLU B 1 26 ? -12.867 18.141 1.348 1 95.88 26 GLU B C 1
ATOM 1575 O O . GLU B 1 26 ? -13.461 18.469 0.314 1 95.88 26 GLU B O 1
ATOM 1580 N N . TYR B 1 27 ? -11.633 18.344 1.56 1 94.88 27 TYR B N 1
ATOM 1581 C CA . TYR B 1 27 ? -10.789 18.938 0.532 1 94.88 27 TYR B CA 1
ATOM 1582 C C . TYR B 1 27 ? -10.836 18.125 -0.755 1 94.88 27 TYR B C 1
ATOM 1584 O O . TYR B 1 27 ? -10.875 18.688 -1.852 1 94.88 27 TYR B O 1
ATOM 1592 N N . GLU B 1 28 ? -10.82 16.766 -0.592 1 94.31 28 GLU B N 1
ATOM 1593 C CA . GLU B 1 28 ? -10.805 15.859 -1.732 1 94.31 28 GLU B CA 1
ATOM 1594 C C . GLU B 1 28 ? -12.219 15.633 -2.275 1 94.31 28 GLU B C 1
ATOM 1596 O O . GLU B 1 28 ? -12.422 14.781 -3.145 1 94.31 28 GLU B O 1
ATOM 1601 N N . LYS B 1 29 ? -13.258 16.359 -1.757 1 93.31 29 LYS B N 1
ATOM 1602 C CA . LYS B 1 29 ? -14.648 16.359 -2.199 1 93.31 29 LYS B CA 1
ATOM 1603 C C . LYS B 1 29 ? -15.289 14.992 -1.949 1 93.31 29 LYS B C 1
ATOM 1605 O O . LYS B 1 29 ? -16.141 14.547 -2.729 1 93.31 29 LYS B O 1
ATOM 1610 N N . MET B 1 30 ? -14.797 14.328 -0.838 1 91.81 30 MET B N 1
ATOM 1611 C CA . MET B 1 30 ? -15.352 13.039 -0.44 1 91.81 30 MET B CA 1
ATOM 1612 C C . MET B 1 30 ? -15.664 13.016 1.051 1 91.81 30 MET B C 1
ATOM 1614 O O . MET B 1 30 ? -15.281 12.086 1.76 1 91.81 30 MET B O 1
ATOM 1618 N N . PRO B 1 31 ? -16.359 13.992 1.571 1 87.31 31 PRO B N 1
ATOM 1619 C CA . PRO B 1 31 ? -16.547 14.117 3.02 1 87.31 31 PRO B CA 1
ATOM 1620 C C . PRO B 1 31 ? -17.344 12.945 3.611 1 87.31 31 PRO B C 1
ATOM 1622 O O . PRO B 1 31 ? -17.125 12.57 4.766 1 87.31 31 PRO B O 1
ATOM 1625 N N . ASP B 1 32 ? -18.219 12.305 2.887 1 88.69 32 ASP B N 1
ATOM 1626 C CA . ASP B 1 32 ? -19.125 11.281 3.4 1 88.69 32 ASP B CA 1
ATOM 1627 C C . ASP B 1 32 ? -18.484 9.898 3.326 1 88.69 32 ASP B C 1
ATOM 1629 O O . ASP B 1 32 ? -19.078 8.906 3.75 1 88.69 32 ASP B O 1
ATOM 1633 N N . SER B 1 33 ? -17.281 9.891 2.994 1 90.44 33 SER B N 1
ATOM 1634 C CA . SER B 1 33 ? -16.641 8.602 2.75 1 90.44 33 SER B CA 1
ATOM 1635 C C . SER B 1 33 ? -15.898 8.117 3.986 1 90.44 33 SER B C 1
ATOM 1637 O O . SER B 1 33 ? -15.531 6.941 4.07 1 90.44 33 SER B O 1
ATOM 1639 N N . VAL B 1 34 ? -15.734 8.977 4.957 1 96.56 34 VAL B N 1
ATOM 1640 C CA . VAL B 1 34 ? -14.961 8.594 6.133 1 96.56 34 VAL B CA 1
ATOM 1641 C C . VAL B 1 34 ? -15.828 7.797 7.094 1 96.56 34 VAL B C 1
ATOM 1643 O O . VAL B 1 34 ? -16.75 8.344 7.707 1 96.56 34 VAL B O 1
ATOM 1646 N N . GLN B 1 35 ? -15.609 6.543 7.219 1 96.38 35 GLN B N 1
ATOM 1647 C CA . GLN B 1 35 ? -16.312 5.648 8.133 1 96.38 35 GLN B CA 1
ATOM 1648 C C . GLN B 1 35 ? -15.438 5.312 9.344 1 96.38 35 GLN B C 1
ATOM 1650 O O . GLN B 1 35 ? -15.805 4.453 10.156 1 96.38 35 GLN B O 1
ATOM 1655 N N . MET B 1 36 ? -14.578 6.055 9.719 1 97.69 36 MET B N 1
ATOM 1656 C CA . MET B 1 36 ? -13.578 5.828 10.766 1 97.69 36 MET B CA 1
ATOM 1657 C C . MET B 1 36 ? -14.023 6.438 12.086 1 97.69 36 MET B C 1
ATOM 1659 O O . MET B 1 36 ? -14.742 7.438 12.102 1 97.69 36 MET B O 1
ATOM 1663 N N . THR B 1 37 ? -13.617 5.766 13.203 1 98.06 37 THR B N 1
ATOM 1664 C CA . THR B 1 37 ? -13.852 6.293 14.539 1 98.06 37 THR B CA 1
ATOM 1665 C C . THR B 1 37 ? -12.547 6.406 15.32 1 98.06 37 THR B C 1
ATOM 1667 O O . THR B 1 37 ? -11.539 5.816 14.93 1 98.06 37 THR B O 1
ATOM 1670 N N . VAL B 1 38 ? -12.625 7.172 16.359 1 98.5 38 VAL B N 1
ATOM 1671 C CA . VAL B 1 38 ? -11.461 7.355 17.219 1 98.5 38 VAL B CA 1
ATOM 1672 C C . VAL B 1 38 ? -11.023 6.008 17.781 1 98.5 38 VAL B C 1
ATOM 1674 O O . VAL B 1 38 ? -9.828 5.699 17.828 1 98.5 38 VAL B O 1
ATOM 1677 N N . GLU B 1 39 ? -11.969 5.176 18.125 1 98.25 39 GLU B N 1
ATOM 1678 C CA . GLU B 1 39 ? -11.688 3.879 18.734 1 98.25 39 GLU B CA 1
ATOM 1679 C C . GLU B 1 39 ? -10.945 2.961 17.766 1 98.25 39 GLU B C 1
ATOM 1681 O O . GLU B 1 39 ? -10.016 2.254 18.156 1 98.25 39 GLU B O 1
ATOM 1686 N N . VAL B 1 40 ? -11.344 2.973 16.578 1 97.94 40 VAL B N 1
ATOM 1687 C CA . VAL B 1 40 ? -10.719 2.109 15.586 1 97.94 40 VAL B CA 1
ATOM 1688 C C . VAL B 1 40 ? -9.297 2.586 15.297 1 97.94 40 VAL B C 1
ATOM 1690 O O . VAL B 1 40 ? -8.375 1.777 15.195 1 97.94 40 VAL B O 1
ATOM 1693 N N . LEU B 1 41 ? -9.117 3.926 15.195 1 98.62 41 LEU B N 1
ATOM 1694 C CA . LEU B 1 41 ? -7.777 4.48 15.016 1 98.62 41 LEU B CA 1
ATOM 1695 C C . LEU B 1 41 ? -6.859 4.074 16.156 1 98.62 41 LEU B C 1
ATOM 1697 O O . LEU B 1 41 ? -5.711 3.678 15.93 1 98.62 41 LEU B O 1
ATOM 1701 N N . GLN B 1 42 ? -7.383 4.152 17.328 1 98.62 42 GLN B N 1
ATOM 1702 C CA . GLN B 1 42 ? -6.598 3.805 18.5 1 98.62 42 GLN B CA 1
ATOM 1703 C C . GLN B 1 42 ? -6.23 2.324 18.5 1 98.62 42 GLN B C 1
ATOM 1705 O O . GLN B 1 42 ? -5.078 1.964 18.75 1 98.62 42 GLN B O 1
ATOM 1710 N N . ARG B 1 43 ? -7.172 1.53 18.203 1 97.88 43 ARG B N 1
ATOM 1711 C CA . ARG B 1 43 ? -6.949 0.088 18.188 1 97.88 43 ARG B CA 1
ATOM 1712 C C . ARG B 1 43 ? -5.914 -0.294 17.141 1 97.88 43 ARG B C 1
ATOM 1714 O O . ARG B 1 43 ? -4.984 -1.054 17.422 1 97.88 43 ARG B O 1
ATOM 1721 N N . ASP B 1 44 ? -6.039 0.292 16.016 1 98.06 44 ASP B N 1
ATOM 1722 C CA . ASP B 1 44 ? -5.238 -0.138 14.875 1 98.06 44 ASP B CA 1
ATOM 1723 C C . ASP B 1 44 ? -3.846 0.487 14.914 1 98.06 44 ASP B C 1
ATOM 1725 O O . ASP B 1 44 ? -2.893 -0.078 14.375 1 98.06 44 ASP B O 1
ATOM 1729 N N . GLY B 1 45 ? -3.764 1.606 15.508 1 98.5 45 GLY B N 1
ATOM 1730 C CA . GLY B 1 45 ? -2.502 2.326 15.469 1 98.5 45 GLY B CA 1
ATOM 1731 C C . GLY B 1 45 ? -1.684 2.17 16.734 1 98.5 45 GLY B C 1
ATOM 1732 O O . GLY B 1 45 ? -0.472 2.4 16.734 1 98.5 45 GLY B O 1
ATOM 1733 N N . PHE B 1 46 ? -2.303 1.743 17.859 1 98.19 46 PHE B N 1
ATOM 1734 C CA . PHE B 1 46 ? -1.605 1.786 19.125 1 98.19 46 PHE B CA 1
ATOM 1735 C C . PHE B 1 46 ? -1.858 0.512 19.922 1 98.19 46 PHE B C 1
ATOM 1737 O O . PHE B 1 46 ? -1.684 0.491 21.156 1 98.19 46 PHE B O 1
ATOM 1744 N N . GLY B 1 47 ? -2.293 -0.509 19.281 1 95.12 47 GLY B N 1
ATOM 1745 C CA . GLY B 1 47 ? -2.434 -1.817 19.906 1 95.12 47 GLY B CA 1
ATOM 1746 C C . GLY B 1 47 ? -1.158 -2.639 19.859 1 95.12 47 GLY B C 1
ATOM 1747 O O . GLY B 1 47 ? -0.068 -2.092 19.688 1 95.12 47 GLY B O 1
ATOM 1748 N N . GLU B 1 48 ? -1.216 -3.93 20.062 1 93.06 48 GLU B N 1
ATOM 1749 C CA . GLU B 1 48 ? -0.078 -4.844 20.125 1 93.06 48 GLU B CA 1
ATOM 1750 C C . GLU B 1 48 ? 0.621 -4.945 18.781 1 93.06 48 GLU B C 1
ATOM 1752 O O . GLU B 1 48 ? 1.848 -5.051 18.719 1 93.06 48 GLU B O 1
ATOM 1757 N N . LYS B 1 49 ? -0.158 -4.898 17.688 1 92.62 49 LYS B N 1
ATOM 1758 C CA . LYS B 1 49 ? 0.364 -4.945 16.328 1 92.62 49 LYS B CA 1
ATOM 1759 C C . LYS B 1 49 ? -0.141 -3.764 15.5 1 92.62 49 LYS B C 1
ATOM 1761 O O . LYS B 1 49 ? -1.11 -3.893 14.75 1 92.62 49 LYS B O 1
ATOM 1766 N N . PRO B 1 50 ? 0.506 -2.674 15.656 1 97.5 50 PRO B N 1
ATOM 1767 C CA . PRO B 1 50 ? 0.04 -1.481 14.945 1 97.5 50 PRO B CA 1
ATOM 1768 C C . PRO B 1 50 ? 0.021 -1.67 13.43 1 97.5 50 PRO B C 1
ATOM 1770 O O . PRO B 1 50 ? 0.945 -2.262 12.867 1 97.5 50 PRO B O 1
ATOM 1773 N N . LEU B 1 51 ? -0.986 -1.144 12.812 1 98 51 LEU B N 1
ATOM 1774 C CA . LEU B 1 51 ? -1.169 -1.282 11.367 1 98 51 LEU B CA 1
ATOM 1775 C C . LEU B 1 51 ? -0.636 -0.057 10.633 1 98 51 LEU B C 1
ATOM 1777 O O . LEU B 1 51 ? -0.449 -0.091 9.414 1 98 51 LEU B O 1
ATOM 1781 N N . TYR B 1 52 ? -0.455 1.005 11.398 1 98.69 52 TYR B N 1
ATOM 1782 C CA . TYR B 1 52 ? 0.079 2.23 10.812 1 98.69 52 TYR B CA 1
ATOM 1783 C C . TYR B 1 52 ? 0.912 3.002 11.828 1 98.69 52 TYR B C 1
ATOM 1785 O O . TYR B 1 52 ? 0.874 2.703 13.023 1 98.69 52 TYR B O 1
ATOM 1793 N N . SER B 1 53 ? 1.699 3.91 11.32 1 98.62 53 SER B N 1
ATOM 1794 C CA . SER B 1 53 ? 2.371 4.941 12.102 1 98.62 53 SER B CA 1
ATOM 1795 C C . SER B 1 53 ? 1.922 6.336 11.68 1 98.62 53 SER B C 1
ATOM 1797 O O . SER B 1 53 ? 1.394 6.52 10.586 1 98.62 53 SER B O 1
ATOM 1799 N N . SER B 1 54 ? 2.088 7.199 12.609 1 98.75 54 SER B N 1
ATOM 1800 C CA . SER B 1 54 ? 1.67 8.555 12.281 1 98.75 54 SER B CA 1
ATOM 1801 C C . SER B 1 54 ? 2.559 9.586 12.969 1 98.75 54 SER B C 1
ATOM 1803 O O . SER B 1 54 ? 3.018 9.367 14.094 1 98.75 54 SER B O 1
ATOM 1805 N N . LEU B 1 55 ? 2.82 10.68 12.242 1 98.81 55 LEU B N 1
ATOM 1806 C CA . LEU B 1 55 ? 3.443 11.891 12.758 1 98.81 55 LEU B CA 1
ATOM 1807 C C . LEU B 1 55 ? 2.43 13.031 12.844 1 98.81 55 LEU B C 1
ATOM 1809 O O . LEU B 1 55 ? 1.486 13.086 12.047 1 98.81 55 LEU B O 1
ATOM 1813 N N . VAL B 1 56 ? 2.684 13.906 13.805 1 98.5 56 VAL B N 1
ATOM 1814 C CA . VAL B 1 56 ? 1.805 15.062 13.93 1 98.5 56 VAL B CA 1
ATOM 1815 C C . VAL B 1 56 ? 2.639 16.328 14.125 1 98.5 56 VAL B C 1
ATOM 1817 O O . VAL B 1 56 ? 3.801 16.25 14.539 1 98.5 56 VAL B O 1
ATOM 1820 N N . ALA B 1 57 ? 2.051 17.438 13.719 1 98.06 57 ALA B N 1
ATOM 1821 C CA . ALA B 1 57 ? 2.586 18.766 14.023 1 98.06 57 ALA B CA 1
ATOM 1822 C C . ALA B 1 57 ? 1.741 19.453 15.086 1 98.06 57 ALA B C 1
ATOM 1824 O O . ALA B 1 57 ? 0.548 19.703 14.875 1 98.06 57 ALA B O 1
ATOM 1825 N N . GLU B 1 58 ? 2.375 19.75 16.141 1 96.19 58 GLU B N 1
ATOM 1826 C CA . GLU B 1 58 ? 1.672 20.5 17.188 1 96.19 58 GLU B CA 1
ATOM 1827 C C . GLU B 1 58 ? 2.07 21.969 17.172 1 96.19 58 GLU B C 1
ATOM 1829 O O . GLU B 1 58 ? 3.23 22.297 16.922 1 96.19 58 GLU B O 1
ATOM 1834 N N . GLU B 1 59 ? 1.13 22.734 17.484 1 93.69 59 GLU B N 1
ATOM 1835 C CA . GLU B 1 59 ? 1.386 24.172 17.547 1 93.69 59 GLU B CA 1
ATOM 1836 C C . GLU B 1 59 ? 2.07 24.562 18.844 1 93.69 59 GLU B C 1
ATOM 1838 O O . GLU B 1 59 ? 1.727 24.047 19.906 1 93.69 59 GLU B O 1
ATOM 1843 N N . LEU B 1 60 ? 2.988 25.438 18.75 1 93.81 60 LEU B N 1
ATOM 1844 C CA . LEU B 1 60 ? 3.691 25.953 19.906 1 93.81 60 LEU B CA 1
ATOM 1845 C C . LEU B 1 60 ? 3.342 27.422 20.141 1 93.81 60 LEU B C 1
ATOM 1847 O O . LEU B 1 60 ? 3.141 28.172 19.188 1 93.81 60 LEU B O 1
ATOM 1851 N N . ASP B 1 61 ? 3.299 27.766 21.406 1 90.56 61 ASP B N 1
ATOM 1852 C CA . ASP B 1 61 ? 3.088 29.172 21.703 1 90.56 61 ASP B CA 1
ATOM 1853 C C . ASP B 1 61 ? 4.398 29.953 21.609 1 90.56 61 ASP B C 1
ATOM 1855 O O . ASP B 1 61 ? 5.422 29.406 21.188 1 90.56 61 ASP B O 1
ATOM 1859 N N . LYS B 1 62 ? 4.277 31.266 21.953 1 90.81 62 LYS B N 1
ATOM 1860 C CA . LYS B 1 62 ? 5.414 32.156 21.812 1 90.81 62 LYS B CA 1
ATOM 1861 C C . LYS B 1 62 ? 6.598 31.719 22.656 1 90.81 62 LYS B C 1
ATOM 1863 O O . LYS B 1 62 ? 7.75 32 22.344 1 90.81 62 LYS B O 1
ATOM 1868 N N . ASP B 1 63 ? 6.305 30.969 23.672 1 92.38 63 ASP B N 1
ATOM 1869 C CA . ASP B 1 63 ? 7.352 30.531 24.594 1 92.38 63 ASP B CA 1
ATOM 1870 C C . ASP B 1 63 ? 7.836 29.125 24.25 1 92.38 63 ASP B C 1
ATOM 1872 O O . ASP B 1 63 ? 8.664 28.562 24.953 1 92.38 63 ASP B O 1
ATOM 1876 N N . GLY B 1 64 ? 7.195 28.531 23.219 1 89.56 64 GLY B N 1
ATOM 1877 C CA . GLY B 1 64 ? 7.633 27.219 22.781 1 89.56 64 GLY B CA 1
ATOM 1878 C C . GLY B 1 64 ? 6.883 26.078 23.438 1 89.56 64 GLY B C 1
ATOM 1879 O O . GLY B 1 64 ? 7.285 24.922 23.328 1 89.56 64 GLY B O 1
ATOM 1880 N N . ALA B 1 65 ? 5.883 26.484 24.141 1 90.25 65 ALA B N 1
ATOM 1881 C CA . ALA B 1 65 ? 5.074 25.469 24.797 1 90.25 65 ALA B CA 1
ATOM 1882 C C . ALA B 1 65 ? 3.967 24.969 23.875 1 90.25 65 ALA B C 1
ATOM 1884 O O . ALA B 1 65 ? 3.408 25.734 23.094 1 90.25 65 ALA B O 1
ATOM 1885 N N . THR B 1 66 ? 3.674 23.672 24 1 88.69 66 THR B N 1
ATOM 1886 C CA . THR B 1 66 ? 2.627 23.078 23.188 1 88.69 66 THR B CA 1
ATOM 1887 C C . THR B 1 66 ? 1.264 23.672 23.531 1 88.69 66 THR B C 1
ATOM 1889 O O . THR B 1 66 ? 0.945 23.859 24.703 1 88.69 66 THR B O 1
ATOM 1892 N N . ILE B 1 67 ? 0.508 24.031 22.484 1 86.75 67 ILE B N 1
ATOM 1893 C CA . ILE B 1 67 ? -0.896 24.391 22.656 1 86.75 67 ILE B CA 1
ATOM 1894 C C . ILE B 1 67 ? -1.761 23.125 22.578 1 86.75 67 ILE B C 1
ATOM 1896 O O . ILE B 1 67 ? -1.857 22.5 21.516 1 86.75 67 ILE B O 1
ATOM 1900 N N . PRO B 1 68 ? -2.391 22.75 23.656 1 80.5 68 PRO B N 1
ATOM 1901 C CA . PRO B 1 68 ? -3.135 21.484 23.688 1 80.5 68 PRO B CA 1
ATOM 1902 C C . PRO B 1 68 ? -4.297 21.469 22.703 1 80.5 68 PRO B C 1
ATOM 1904 O O . PRO B 1 68 ? -4.969 22.484 22.516 1 80.5 68 PRO B O 1
ATOM 1907 N N . GLY B 1 69 ? -4.5 20.312 22.156 1 77.25 69 GLY B N 1
ATOM 1908 C CA . GLY B 1 69 ? -5.656 20.062 21.312 1 77.25 69 GLY B CA 1
ATOM 1909 C C . GLY B 1 69 ? -5.582 20.781 19.969 1 77.25 69 GLY B C 1
ATOM 1910 O O . GLY B 1 69 ? -6.613 21.125 19.391 1 77.25 69 GLY B O 1
ATOM 1911 N N . LYS B 1 70 ? -4.379 21.062 19.641 1 87.19 70 LYS B N 1
ATOM 1912 C CA . LYS B 1 70 ? -4.281 21.781 18.375 1 87.19 70 LYS B CA 1
ATOM 1913 C C . LYS B 1 70 ? -3.232 21.156 17.453 1 87.19 70 LYS B C 1
ATOM 1915 O O . LYS B 1 70 ? -2.133 21.688 17.297 1 87.19 70 LYS B O 1
ATOM 1920 N N . LEU B 1 71 ? -3.639 20.062 16.891 1 96.06 71 LEU B N 1
ATOM 1921 C CA . LEU B 1 71 ? -2.771 19.531 15.852 1 96.06 71 LEU B CA 1
ATOM 1922 C C . LEU B 1 71 ? -2.98 20.281 14.539 1 96.06 71 LEU B C 1
ATOM 1924 O O . LEU B 1 71 ? -4.117 20.453 14.086 1 96.06 71 LEU B O 1
ATOM 1928 N N . LEU B 1 72 ? -1.91 20.688 13.961 1 97.44 72 LEU B N 1
ATOM 1929 C CA . LEU B 1 72 ? -1.952 21.484 12.742 1 97.44 72 LEU B CA 1
ATOM 1930 C C . LEU B 1 72 ? -1.905 20.594 11.5 1 97.44 72 LEU B C 1
ATOM 1932 O O . LEU B 1 72 ? -2.283 21.016 10.406 1 97.44 72 LEU B O 1
ATOM 1936 N N . ALA B 1 73 ? -1.372 19.406 11.695 1 98.56 73 ALA B N 1
ATOM 1937 C CA . ALA B 1 73 ? -1.114 18.516 10.562 1 98.56 73 ALA B CA 1
ATOM 1938 C C . ALA B 1 73 ? -0.844 17.094 11.031 1 98.56 73 ALA B C 1
ATOM 1940 O O . ALA B 1 73 ? -0.579 16.859 12.211 1 98.56 73 ALA B O 1
ATOM 1941 N N . TYR B 1 74 ? -0.959 16.219 10.086 1 98.75 74 TYR B N 1
ATOM 1942 C CA . TYR B 1 74 ? -0.571 14.828 10.352 1 98.75 74 TYR B CA 1
ATOM 1943 C C . TYR B 1 74 ? -0.096 14.141 9.078 1 98.75 74 TYR B C 1
ATOM 1945 O O . TYR B 1 74 ? -0.417 14.586 7.973 1 98.75 74 TYR B O 1
ATOM 1953 N N . ALA B 1 75 ? 0.72 13.172 9.242 1 98.88 75 ALA B N 1
ATOM 1954 C CA . ALA B 1 75 ? 1.085 12.188 8.227 1 98.88 75 ALA B CA 1
ATOM 1955 C C . ALA B 1 75 ? 0.862 10.766 8.742 1 98.88 75 ALA B C 1
ATOM 1957 O O . ALA B 1 75 ? 1.213 10.453 9.883 1 98.88 75 ALA B O 1
ATOM 1958 N N . LEU B 1 76 ? 0.206 9.961 8.023 1 98.94 76 LEU B N 1
ATOM 1959 C CA . LEU B 1 76 ? -0.032 8.562 8.367 1 98.94 76 LEU B CA 1
ATOM 1960 C C . LEU B 1 76 ? 0.568 7.641 7.309 1 98.94 76 LEU B C 1
ATOM 1962 O O . LEU B 1 76 ? 0.335 7.824 6.113 1 98.94 76 LEU B O 1
ATOM 1966 N N . TYR B 1 77 ? 1.382 6.629 7.742 1 98.88 77 TYR B N 1
ATOM 1967 C CA . TYR B 1 77 ? 2.125 5.777 6.82 1 98.88 77 TYR B CA 1
ATOM 1968 C C . TYR B 1 77 ? 2.266 4.363 7.371 1 98.88 77 TYR B C 1
ATOM 1970 O O . TYR B 1 77 ? 2.014 4.125 8.555 1 98.88 77 TYR B O 1
ATOM 1978 N N . TYR B 1 78 ? 2.637 3.443 6.535 1 98.75 78 TYR B N 1
ATOM 1979 C CA . TYR B 1 78 ? 2.828 2.051 6.922 1 98.75 78 TYR B CA 1
ATOM 1980 C C . TYR B 1 78 ? 3.803 1.352 5.98 1 98.75 78 TYR B C 1
ATOM 1982 O O . TYR B 1 78 ? 4.117 1.868 4.906 1 98.75 78 TYR B O 1
ATOM 1990 N N . ASP B 1 79 ? 4.273 0.198 6.383 1 98.19 79 ASP B N 1
ATOM 1991 C CA . ASP B 1 79 ? 5.23 -0.572 5.59 1 98.19 79 ASP B CA 1
ATOM 1992 C C . ASP B 1 79 ? 4.539 -1.245 4.406 1 98.19 79 ASP B C 1
ATOM 1994 O O . ASP B 1 79 ? 3.432 -1.766 4.539 1 98.19 79 ASP B O 1
ATOM 1998 N N . ILE B 1 80 ? 5.207 -1.185 3.287 1 98.62 80 ILE B N 1
ATOM 1999 C CA . ILE B 1 80 ? 4.824 -1.994 2.137 1 98.62 80 ILE B CA 1
ATOM 2000 C C . ILE B 1 80 ? 6.043 -2.75 1.607 1 98.62 80 ILE B C 1
ATOM 2002 O O . ILE B 1 80 ? 7.148 -2.596 2.127 1 98.62 80 ILE B O 1
ATOM 2006 N N . TYR B 1 81 ? 5.785 -3.574 0.654 1 98.75 81 TYR B N 1
ATOM 2007 C CA . TYR B 1 81 ? 6.875 -4.434 0.203 1 98.75 81 TYR B CA 1
ATOM 2008 C C . TYR B 1 81 ? 6.906 -4.523 -1.317 1 98.75 81 TYR B C 1
ATOM 2010 O O . TYR B 1 81 ? 5.863 -4.695 -1.956 1 98.75 81 TYR B O 1
ATOM 2018 N N . SER B 1 82 ? 8.031 -4.344 -1.877 1 98.12 82 SER B N 1
ATOM 2019 C CA . SER B 1 82 ? 8.289 -4.566 -3.295 1 98.12 82 SER B CA 1
ATOM 2020 C C . SER B 1 82 ? 8.992 -5.902 -3.523 1 98.12 82 SER B C 1
ATOM 2022 O O . SER B 1 82 ? 10.039 -6.172 -2.926 1 98.12 82 SER B O 1
ATOM 2024 N N . THR B 1 83 ? 8.445 -6.727 -4.367 1 98.12 83 THR B N 1
ATOM 2025 C CA . THR B 1 83 ? 9.078 -8.008 -4.68 1 98.12 83 THR B CA 1
ATOM 2026 C C . THR B 1 83 ? 10.344 -7.801 -5.508 1 98.12 83 THR B C 1
ATOM 2028 O O . THR B 1 83 ? 11.141 -8.727 -5.672 1 98.12 83 THR B O 1
ATOM 2031 N N . TRP B 1 84 ? 10.539 -6.582 -5.996 1 96.69 84 TRP B N 1
ATOM 2032 C CA . TRP B 1 84 ? 11.703 -6.281 -6.816 1 96.69 84 TRP B CA 1
ATOM 2033 C C . TRP B 1 84 ? 12.828 -5.688 -5.969 1 96.69 84 TRP B C 1
ATOM 2035 O O . TRP B 1 84 ? 14.008 -5.969 -6.203 1 96.69 84 TRP B O 1
ATOM 2045 N N . GLU B 1 85 ? 12.391 -4.918 -4.906 1 96.81 85 GLU B N 1
ATOM 2046 C CA . GLU B 1 85 ? 13.422 -4.109 -4.266 1 96.81 85 GLU B CA 1
ATOM 2047 C C . GLU B 1 85 ? 13.445 -4.336 -2.758 1 96.81 85 GLU B C 1
ATOM 2049 O O . GLU B 1 85 ? 14.445 -4.047 -2.098 1 96.81 85 GLU B O 1
ATOM 2054 N N . GLY B 1 86 ? 12.297 -4.762 -2.199 1 97.5 86 GLY B N 1
ATOM 2055 C CA . GLY B 1 86 ? 12.266 -5.008 -0.767 1 97.5 86 GLY B CA 1
ATOM 2056 C C . GLY B 1 86 ? 11.422 -4.008 -0.007 1 97.5 86 GLY B C 1
ATOM 2057 O O . GLY B 1 86 ? 10.352 -3.604 -0.48 1 97.5 86 GLY B O 1
ATOM 2058 N N . ARG B 1 87 ? 11.891 -3.594 1.139 1 97.88 87 ARG B N 1
ATOM 2059 C CA . ARG B 1 87 ? 11.125 -2.799 2.096 1 97.88 87 ARG B CA 1
ATOM 2060 C C . ARG B 1 87 ? 10.867 -1.396 1.557 1 97.88 87 ARG B C 1
ATOM 2062 O O . ARG B 1 87 ? 11.773 -0.743 1.044 1 97.88 87 ARG B O 1
ATOM 2069 N N . CYS B 1 88 ? 9.594 -0.907 1.66 1 98.56 88 CYS B N 1
ATOM 2070 C CA . CYS B 1 88 ? 9.156 0.435 1.298 1 98.56 88 CYS B CA 1
ATOM 2071 C C . CYS B 1 88 ? 8.172 0.985 2.328 1 98.56 88 CYS B C 1
ATOM 2073 O O . CYS B 1 88 ? 7.762 0.268 3.24 1 98.56 88 CYS B O 1
ATOM 2075 N N . ILE B 1 89 ? 7.867 2.188 2.197 1 98.69 89 ILE B N 1
ATOM 2076 C CA . ILE B 1 89 ? 6.832 2.818 3.008 1 98.69 89 ILE B CA 1
ATOM 2077 C C . ILE B 1 89 ? 5.781 3.449 2.098 1 98.69 89 ILE B C 1
ATOM 2079 O O . ILE B 1 89 ? 6.105 3.975 1.031 1 98.69 89 ILE B O 1
ATOM 2083 N N . TYR B 1 90 ? 4.547 3.32 2.525 1 98.88 90 TYR B N 1
ATOM 2084 C CA . TYR B 1 90 ? 3.43 3.979 1.856 1 98.88 90 TYR B CA 1
ATOM 2085 C C . TYR B 1 90 ? 2.891 5.129 2.699 1 98.88 90 TYR B C 1
ATOM 2087 O O . TYR B 1 90 ? 2.516 4.934 3.857 1 98.88 90 TYR B O 1
ATOM 2095 N N . LEU B 1 91 ? 2.914 6.344 2.146 1 98.88 91 LEU B N 1
ATOM 2096 C CA . LEU B 1 91 ? 2.305 7.508 2.779 1 98.88 91 LEU B CA 1
ATOM 2097 C C . LEU B 1 91 ? 0.823 7.602 2.428 1 98.88 91 LEU B C 1
ATOM 2099 O O . LEU B 1 91 ? 0.466 8.039 1.334 1 98.88 91 LEU B O 1
ATOM 2103 N N . GLU B 1 92 ? -0.024 7.281 3.336 1 98.75 92 GLU B N 1
ATOM 2104 C CA . GLU B 1 92 ? -1.465 7.262 3.105 1 98.75 92 GLU B CA 1
ATOM 2105 C C . GLU B 1 92 ? -2.039 8.672 3.084 1 98.75 92 GLU B C 1
ATOM 2107 O O . GLU B 1 92 ? -2.875 9 2.236 1 98.75 92 GLU B O 1
ATOM 2112 N N . ASP B 1 93 ? -1.644 9.43 4.082 1 98.5 93 ASP B N 1
ATOM 2113 C CA . ASP B 1 93 ? -2.154 10.789 4.203 1 98.5 93 ASP B CA 1
ATOM 2114 C C . ASP B 1 93 ? -1.042 11.758 4.59 1 98.5 93 ASP B C 1
ATOM 2116 O O . ASP B 1 93 ? -0.141 11.406 5.355 1 98.5 93 ASP B O 1
ATOM 2120 N N . LEU B 1 94 ? -1.137 12.922 4.094 1 98.56 94 LEU B N 1
ATOM 2121 C CA . LEU B 1 94 ? -0.453 14.125 4.562 1 98.56 94 LEU B CA 1
ATOM 2122 C C . LEU B 1 94 ? -1.365 15.336 4.469 1 98.56 94 LEU B C 1
ATOM 2124 O O . LEU B 1 94 ? -1.776 15.727 3.373 1 98.56 94 LEU B O 1
ATOM 2128 N N . CYS B 1 95 ? -1.686 15.875 5.605 1 97.81 95 CYS B N 1
ATOM 2129 C CA . CYS B 1 95 ? -2.67 16.953 5.613 1 97.81 95 CYS B CA 1
ATOM 2130 C C . CYS B 1 95 ? -2.273 18.047 6.598 1 97.81 95 CYS B C 1
ATOM 2132 O O . CYS B 1 95 ? -1.914 17.766 7.738 1 97.81 95 CYS B O 1
ATOM 2134 N N . VAL B 1 96 ? -2.256 19.234 6.145 1 97.75 96 VAL B N 1
ATOM 2135 C CA . VAL B 1 96 ? -2.111 20.422 6.965 1 97.75 96 VAL B CA 1
ATOM 2136 C C . VAL B 1 96 ? -3.432 21.188 7 1 97.75 96 VAL B C 1
ATOM 2138 O O . VAL B 1 96 ? -4.051 21.422 5.957 1 97.75 96 VAL B O 1
ATOM 2141 N N . THR B 1 97 ? -3.865 21.531 8.148 1 96.56 97 THR B N 1
ATOM 2142 C CA . THR B 1 97 ? -5.109 22.297 8.25 1 96.56 97 THR B CA 1
ATOM 2143 C C . THR B 1 97 ? -5.027 23.578 7.426 1 96.56 97 THR B C 1
ATOM 2145 O O . THR B 1 97 ? -3.969 24.203 7.336 1 96.56 97 THR B O 1
ATOM 2148 N N . PRO B 1 98 ? -6.102 24.016 6.805 1 93.5 98 PRO B N 1
ATOM 2149 C CA . PRO B 1 98 ? -6.113 25.062 5.777 1 93.5 98 PRO B CA 1
ATOM 2150 C C . PRO B 1 98 ? -5.461 26.359 6.254 1 93.5 98 PRO B C 1
ATOM 2152 O O . PRO B 1 98 ? -4.602 26.906 5.562 1 93.5 98 PRO B O 1
ATOM 2155 N N . ASP B 1 99 ? -5.672 26.859 7.418 1 91.44 99 ASP B N 1
ATOM 2156 C CA . ASP B 1 99 ? -5.211 28.156 7.891 1 91.44 99 ASP B CA 1
ATOM 2157 C C . ASP B 1 99 ? -3.713 28.141 8.18 1 91.44 99 ASP B C 1
ATOM 2159 O O . ASP B 1 99 ? -3.109 29.188 8.422 1 91.44 99 ASP B O 1
ATOM 2163 N N . HIS B 1 100 ? -3.111 27.031 8.031 1 94.25 100 HIS B N 1
ATOM 2164 C CA . HIS B 1 100 ? -1.699 26.922 8.383 1 94.25 100 HIS B CA 1
ATOM 2165 C C . HIS B 1 100 ? -0.884 26.344 7.234 1 94.25 100 HIS B C 1
ATOM 2167 O O . HIS B 1 100 ? 0.238 25.875 7.438 1 94.25 100 HIS B O 1
ATOM 2173 N N . ARG B 1 101 ? -1.45 26.328 6.082 1 93.75 101 ARG B N 1
ATOM 2174 C CA . ARG B 1 101 ? -0.762 25.828 4.891 1 93.75 101 ARG B CA 1
ATOM 2175 C C . ARG B 1 101 ? 0.248 26.859 4.383 1 93.75 101 ARG B C 1
ATOM 2177 O O . ARG B 1 101 ? 0.227 28.016 4.797 1 93.75 101 ARG B O 1
ATOM 2184 N N . ASN B 1 102 ? 1.208 26.344 3.648 1 92.62 102 ASN B N 1
ATOM 2185 C CA . ASN B 1 102 ? 2.252 27.156 3.031 1 92.62 102 ASN B CA 1
ATOM 2186 C C . ASN B 1 102 ? 3.166 27.781 4.078 1 92.62 102 ASN B C 1
ATOM 2188 O O . ASN B 1 102 ? 3.629 28.906 3.91 1 92.62 102 ASN B O 1
ATOM 2192 N N . LYS B 1 103 ? 3.262 27.125 5.168 1 94.06 103 LYS B N 1
ATOM 2193 C CA . LYS B 1 103 ? 4.137 27.578 6.242 1 94.06 103 LYS B CA 1
ATOM 2194 C C . LYS B 1 103 ? 5.25 26.578 6.512 1 94.06 103 LYS B C 1
ATOM 2196 O O . LYS B 1 103 ? 5.906 26.641 7.555 1 94.06 103 LYS B O 1
ATOM 2201 N N . GLY B 1 104 ? 5.375 25.578 5.676 1 95.88 104 GLY B N 1
ATOM 2202 C CA . GLY B 1 104 ? 6.48 24.641 5.758 1 95.88 104 GLY B CA 1
ATOM 2203 C C . GLY B 1 104 ? 6.145 23.391 6.559 1 95.88 104 GLY B C 1
ATOM 2204 O O . GLY B 1 104 ? 6.969 22.484 6.672 1 95.88 104 GLY B O 1
ATOM 2205 N N . ILE B 1 105 ? 4.977 23.281 7.121 1 97.38 105 ILE B N 1
ATOM 2206 C CA . ILE B 1 105 ? 4.59 22.172 7.98 1 97.38 105 ILE B CA 1
ATOM 2207 C C . ILE B 1 105 ? 4.535 20.875 7.164 1 97.38 105 ILE B C 1
ATOM 2209 O O . ILE B 1 105 ? 5.082 19.859 7.574 1 97.38 105 ILE B O 1
ATOM 2213 N N . GLY B 1 106 ? 3.908 20.969 5.996 1 97.69 106 GLY B N 1
ATOM 2214 C CA . GLY B 1 106 ? 3.84 19.812 5.121 1 97.69 106 GLY B CA 1
ATOM 2215 C C . GLY B 1 106 ? 5.207 19.297 4.707 1 97.69 106 GLY B C 1
ATOM 2216 O O . GLY B 1 106 ? 5.449 18.078 4.723 1 97.69 106 GLY B O 1
ATOM 2217 N N . SER B 1 107 ? 6.051 20.25 4.387 1 97.5 107 SER B N 1
ATOM 2218 C CA . SER B 1 107 ? 7.414 19.891 4.008 1 97.5 107 SER B CA 1
ATOM 2219 C C . SER B 1 107 ? 8.148 19.203 5.16 1 97.5 107 SER B C 1
ATOM 2221 O O . SER B 1 107 ? 8.844 18.203 4.953 1 97.5 107 SER B O 1
ATOM 2223 N N . ALA B 1 108 ? 7.949 19.719 6.324 1 97.44 108 ALA B N 1
ATOM 2224 C CA . ALA B 1 108 ? 8.609 19.156 7.5 1 97.44 108 ALA B CA 1
ATOM 2225 C C . ALA B 1 108 ? 8.133 17.734 7.754 1 97.44 108 ALA B C 1
ATOM 2227 O O . ALA B 1 108 ? 8.938 16.844 8.062 1 97.44 108 ALA B O 1
ATOM 2228 N N . LEU B 1 109 ? 6.836 17.484 7.637 1 98.19 109 LEU B N 1
ATOM 2229 C CA . LEU B 1 109 ? 6.277 16.156 7.82 1 98.19 109 LEU B CA 1
ATOM 2230 C C . LEU B 1 109 ? 6.816 15.188 6.766 1 98.19 109 LEU B C 1
ATOM 2232 O O . LEU B 1 109 ? 7.266 14.086 7.098 1 98.19 109 LEU B O 1
ATOM 2236 N N . PHE B 1 110 ? 6.789 15.641 5.512 1 98.44 110 PHE B N 1
ATOM 2237 C CA . PHE B 1 110 ? 7.23 14.789 4.414 1 98.44 110 PHE B CA 1
ATOM 2238 C C . PHE B 1 110 ? 8.703 14.438 4.566 1 98.44 110 PHE B C 1
ATOM 2240 O O . PHE B 1 110 ? 9.094 13.281 4.379 1 98.44 110 PHE B O 1
ATOM 2247 N N . LYS B 1 111 ? 9.492 15.367 4.914 1 98.06 111 LYS B N 1
ATOM 2248 C CA . LYS B 1 111 ? 10.914 15.141 5.129 1 98.06 111 LYS B CA 1
ATOM 2249 C C . LYS B 1 111 ? 11.148 14.141 6.254 1 98.06 111 LYS B C 1
ATOM 2251 O O . LYS B 1 111 ? 12.031 13.281 6.152 1 98.06 111 LYS B O 1
ATOM 2256 N N . ARG B 1 112 ? 10.406 14.25 7.316 1 98.31 112 ARG B N 1
ATOM 2257 C CA . ARG B 1 112 ? 10.57 13.32 8.43 1 98.31 112 ARG B CA 1
ATOM 2258 C C . ARG B 1 112 ? 10.203 11.898 8.008 1 98.31 112 ARG B C 1
ATOM 2260 O O . ARG B 1 112 ? 10.859 10.938 8.414 1 98.31 112 ARG B O 1
ATOM 2267 N N . VAL B 1 113 ? 9.133 11.711 7.199 1 98.62 113 VAL B N 1
ATOM 2268 C CA . VAL B 1 113 ? 8.766 10.391 6.695 1 98.62 113 VAL B CA 1
ATOM 2269 C C . VAL B 1 113 ? 9.891 9.852 5.809 1 98.62 113 VAL B C 1
ATOM 2271 O O . VAL B 1 113 ? 10.258 8.68 5.91 1 98.62 113 VAL B O 1
ATOM 2274 N N . ALA B 1 114 ? 10.43 10.711 4.949 1 98.31 114 ALA B N 1
ATOM 2275 C CA . ALA B 1 114 ? 11.547 10.312 4.102 1 98.31 114 ALA B CA 1
ATOM 2276 C C . ALA B 1 114 ? 12.742 9.883 4.945 1 98.31 114 ALA B C 1
ATOM 2278 O O . ALA B 1 114 ? 13.422 8.898 4.621 1 98.31 114 ALA B O 1
ATOM 2279 N N . GLN B 1 115 ? 12.977 10.625 5.984 1 98.12 115 GLN B N 1
ATOM 2280 C CA . GLN B 1 115 ? 14.07 10.281 6.891 1 98.12 115 GLN B CA 1
ATOM 2281 C C . GLN B 1 115 ? 13.859 8.906 7.512 1 98.12 115 GLN B C 1
ATOM 2283 O O . GLN B 1 115 ? 14.789 8.109 7.598 1 98.12 115 GLN B O 1
ATOM 2288 N N . ILE B 1 116 ? 12.688 8.625 7.938 1 98.25 116 ILE B N 1
ATOM 2289 C CA . ILE B 1 116 ? 12.344 7.324 8.492 1 98.25 116 ILE B CA 1
ATOM 2290 C C . ILE B 1 116 ? 12.586 6.234 7.453 1 98.25 116 ILE B C 1
ATOM 2292 O O . ILE B 1 116 ? 13.125 5.172 7.77 1 98.25 116 ILE B O 1
ATOM 2296 N N . CYS B 1 117 ? 12.188 6.469 6.203 1 97.88 117 CYS B N 1
ATOM 2297 C CA . CYS B 1 117 ? 12.422 5.531 5.109 1 97.88 117 CYS B CA 1
ATOM 2298 C C . CYS B 1 117 ? 13.898 5.18 5 1 97.88 117 CYS B C 1
ATOM 2300 O O . CYS B 1 117 ? 14.258 4.004 4.926 1 97.88 117 CYS B O 1
ATOM 2302 N N . VAL B 1 118 ? 14.68 6.227 5 1 97.44 118 VAL B N 1
ATOM 2303 C CA . VAL B 1 118 ? 16.109 6.039 4.848 1 97.44 118 VAL B CA 1
ATOM 2304 C C . VAL B 1 118 ? 16.672 5.262 6.043 1 97.44 118 VAL B C 1
ATOM 2306 O O . VAL B 1 118 ? 17.422 4.301 5.871 1 97.44 118 VAL B O 1
ATOM 2309 N N . GLU B 1 119 ? 16.266 5.652 7.234 1 97 119 GLU B N 1
ATOM 2310 C CA . GLU B 1 119 ? 16.734 5.031 8.469 1 97 119 GLU B CA 1
ATOM 2311 C C . GLU B 1 119 ? 16.344 3.555 8.523 1 97 119 GLU B C 1
ATOM 2313 O O . GLU B 1 119 ? 17.094 2.732 9.055 1 97 119 GLU B O 1
ATOM 2318 N N . GLU B 1 120 ? 15.234 3.217 7.922 1 96.12 120 GLU B N 1
ATOM 2319 C CA . GLU B 1 120 ? 14.719 1.855 8 1 96.12 120 GLU B CA 1
ATOM 2320 C C . GLU B 1 120 ? 15.141 1.03 6.789 1 96.12 120 GLU B C 1
ATOM 2322 O O . GLU B 1 120 ? 14.727 -0.12 6.641 1 96.12 120 GLU B O 1
ATOM 2327 N N . GLY B 1 121 ? 15.867 1.628 5.902 1 95.69 121 GLY B N 1
ATOM 2328 C CA . GLY B 1 121 ? 16.406 0.901 4.758 1 95.69 121 GLY B CA 1
ATOM 2329 C C . GLY B 1 121 ? 15.383 0.705 3.65 1 95.69 121 GLY B C 1
ATOM 2330 O O . GLY B 1 121 ? 15.484 -0.245 2.871 1 95.69 121 GLY B O 1
ATOM 2331 N N . CYS B 1 122 ? 14.391 1.537 3.605 1 97.44 122 CYS B N 1
ATOM 2332 C CA . CYS B 1 122 ? 13.367 1.463 2.566 1 97.44 122 CYS B CA 1
ATOM 2333 C C . CYS B 1 122 ? 13.945 1.847 1.209 1 97.44 122 CYS B C 1
ATOM 2335 O O . CYS B 1 122 ? 14.773 2.752 1.114 1 97.44 122 CYS B O 1
ATOM 2337 N N . LYS B 1 123 ? 13.391 1.202 0.24 1 97.25 123 LYS B N 1
ATOM 2338 C CA . LYS B 1 123 ? 13.906 1.405 -1.111 1 97.25 123 LYS B CA 1
ATOM 2339 C C . LYS B 1 123 ? 13.148 2.52 -1.826 1 97.25 123 LYS B C 1
ATOM 2341 O O . LYS B 1 123 ? 13.672 3.143 -2.752 1 97.25 123 LYS B O 1
ATOM 2346 N N . ARG B 1 124 ? 11.914 2.764 -1.385 1 97.75 124 ARG B N 1
ATOM 2347 C CA . ARG B 1 124 ? 11.125 3.85 -1.951 1 97.75 124 ARG B CA 1
ATOM 2348 C C . ARG B 1 124 ? 10.031 4.289 -0.984 1 97.75 124 ARG B C 1
ATOM 2350 O O . ARG B 1 124 ? 9.711 3.576 -0.029 1 97.75 124 ARG B O 1
ATOM 2357 N N . LEU B 1 125 ? 9.641 5.508 -1.2 1 98.69 125 LEU B N 1
ATOM 2358 C CA . LEU B 1 125 ? 8.43 6.066 -0.599 1 98.69 125 LEU B CA 1
ATOM 2359 C C . LEU B 1 125 ? 7.332 6.227 -1.641 1 98.69 125 LEU B C 1
ATOM 2361 O O . LEU B 1 125 ? 7.539 6.863 -2.678 1 98.69 125 LEU B O 1
ATOM 2365 N N . GLN B 1 126 ? 6.195 5.605 -1.343 1 98.75 126 GLN B N 1
ATOM 2366 C CA . GLN B 1 126 ? 5.113 5.582 -2.322 1 98.75 126 GLN B CA 1
ATOM 2367 C C . GLN B 1 126 ? 3.832 6.176 -1.745 1 98.75 126 GLN B C 1
ATOM 2369 O O . GLN B 1 126 ? 3.629 6.156 -0.529 1 98.75 126 GLN B O 1
ATOM 2374 N N . TRP B 1 127 ? 2.971 6.754 -2.582 1 98.62 127 TRP B N 1
ATOM 2375 C CA . TRP B 1 127 ? 1.656 7.266 -2.205 1 98.62 127 TRP B CA 1
ATOM 2376 C C . TRP B 1 127 ? 0.759 7.418 -3.43 1 98.62 127 TRP B C 1
ATOM 2378 O O . TRP B 1 127 ? 1.142 7.035 -4.539 1 98.62 127 TRP B O 1
ATOM 2388 N N . ALA B 1 128 ? -0.466 7.785 -3.242 1 98.25 128 ALA B N 1
ATOM 2389 C CA . ALA B 1 128 ? -1.404 8.078 -4.324 1 98.25 128 ALA B CA 1
ATOM 2390 C C . ALA B 1 128 ? -1.862 9.531 -4.266 1 98.25 128 ALA B C 1
ATOM 2392 O O . ALA B 1 128 ? -2.004 10.109 -3.184 1 98.25 128 ALA B O 1
ATOM 2393 N N . VAL B 1 129 ? -2.049 10.078 -5.391 1 97.56 129 VAL B N 1
ATOM 2394 C CA . VAL B 1 129 ? -2.504 11.453 -5.512 1 97.56 129 VAL B CA 1
ATOM 2395 C C . VAL B 1 129 ? -3.641 11.539 -6.527 1 97.56 129 VAL B C 1
ATOM 2397 O O . VAL B 1 129 ? -3.582 10.906 -7.586 1 97.56 129 VAL B O 1
ATOM 2400 N N . LEU B 1 130 ? -4.621 12.32 -6.203 1 97.94 130 LEU B N 1
ATOM 2401 C CA . LEU B 1 130 ? -5.676 12.617 -7.168 1 97.94 130 LEU B CA 1
ATOM 2402 C C . LEU B 1 130 ? -5.133 13.461 -8.32 1 97.94 130 LEU B C 1
ATOM 2404 O O . LEU B 1 130 ? -4.441 14.453 -8.094 1 97.94 130 LEU B O 1
ATOM 2408 N N . ALA B 1 131 ? -5.543 13.156 -9.516 1 97.44 131 ALA B N 1
ATOM 2409 C CA . ALA B 1 131 ? -4.969 13.75 -10.719 1 97.44 131 ALA B CA 1
ATOM 2410 C C . ALA B 1 131 ? -5.277 15.242 -10.789 1 97.44 131 ALA B C 1
ATOM 2412 O O . ALA B 1 131 ? -4.496 16.016 -11.336 1 97.44 131 ALA B O 1
ATOM 2413 N N . TRP B 1 132 ? -6.367 15.719 -10.289 1 97.31 132 TRP B N 1
ATOM 2414 C CA . TRP B 1 132 ? -6.789 17.109 -10.391 1 97.31 132 TRP B CA 1
ATOM 2415 C C . TRP B 1 132 ? -6.137 17.969 -9.312 1 97.31 132 TRP B C 1
ATOM 2417 O O . TRP B 1 132 ? -6.219 19.188 -9.344 1 97.31 132 TRP B O 1
ATOM 2427 N N . ASN B 1 133 ? -5.516 17.328 -8.305 1 96.88 133 ASN B N 1
ATOM 2428 C CA . ASN B 1 133 ? -4.953 18.031 -7.164 1 96.88 133 ASN B CA 1
ATOM 2429 C C . ASN B 1 133 ? -3.607 18.672 -7.504 1 96.88 133 ASN B C 1
ATOM 2431 O O . ASN B 1 133 ? -2.566 18.219 -7.02 1 96.88 133 ASN B O 1
ATOM 2435 N N . SER B 1 134 ? -3.629 19.734 -8.195 1 96.94 134 SER B N 1
ATOM 2436 C CA . SER B 1 134 ? -2.434 20.391 -8.727 1 96.94 134 SER B CA 1
ATOM 2437 C C . SER B 1 134 ? -1.513 20.859 -7.605 1 96.94 134 SER B C 1
ATOM 2439 O O . SER B 1 134 ? -0.288 20.828 -7.746 1 96.94 134 SER B O 1
ATOM 2441 N N . GLU B 1 135 ? -2.045 21.297 -6.539 1 95.62 135 GLU B N 1
ATOM 2442 C CA . GLU B 1 135 ? -1.235 21.766 -5.418 1 95.62 135 GLU B CA 1
ATOM 2443 C C . GLU B 1 135 ? -0.419 20.625 -4.809 1 95.62 135 GLU B C 1
ATOM 2445 O O . GLU B 1 135 ? 0.774 20.781 -4.543 1 95.62 135 GLU B O 1
ATOM 2450 N N . ALA B 1 136 ? -1.086 19.5 -4.559 1 96.69 136 ALA B N 1
ATOM 2451 C CA . ALA B 1 136 ? -0.379 18.344 -4.031 1 96.69 136 ALA B CA 1
ATOM 2452 C C . ALA B 1 136 ? 0.695 17.859 -5.008 1 96.69 136 ALA B C 1
ATOM 2454 O O . ALA B 1 136 ? 1.816 17.547 -4.602 1 96.69 136 ALA B O 1
ATOM 2455 N N . ILE B 1 137 ? 0.359 17.797 -6.281 1 98 137 ILE B N 1
ATOM 2456 C CA . ILE B 1 137 ? 1.278 17.328 -7.312 1 98 137 ILE B CA 1
ATOM 2457 C C . ILE B 1 137 ? 2.521 18.219 -7.332 1 98 137 ILE B C 1
ATOM 2459 O O . ILE B 1 137 ? 3.648 17.703 -7.336 1 98 137 ILE B O 1
ATOM 2463 N N . LYS B 1 138 ? 2.311 19.516 -7.324 1 97.44 138 LYS B N 1
ATOM 2464 C CA . LYS B 1 138 ? 3.424 20.453 -7.277 1 97.44 138 LYS B CA 1
ATOM 2465 C C . LYS B 1 138 ? 4.281 20.234 -6.035 1 97.44 138 LYS B C 1
ATOM 2467 O O . LYS B 1 138 ? 5.512 20.266 -6.109 1 97.44 138 LYS B O 1
ATOM 2472 N N . PHE B 1 139 ? 3.637 20.078 -4.949 1 97.62 139 PHE B N 1
ATOM 2473 C CA . PHE B 1 139 ? 4.309 19.828 -3.678 1 97.62 139 PHE B CA 1
ATOM 2474 C C . PHE B 1 139 ? 5.219 18.609 -3.773 1 97.62 139 PHE B C 1
ATOM 2476 O O . PHE B 1 139 ? 6.402 18.688 -3.43 1 97.62 139 PHE B O 1
ATOM 2483 N N . TYR B 1 140 ? 4.719 17.453 -4.258 1 98 140 TYR B N 1
ATOM 2484 C CA . TYR B 1 140 ? 5.477 16.203 -4.27 1 98 140 TYR B CA 1
ATOM 2485 C C . TYR B 1 140 ? 6.566 16.25 -5.336 1 98 140 TYR B C 1
ATOM 2487 O O . TYR B 1 140 ? 7.629 15.648 -5.16 1 98 140 TYR B O 1
ATOM 2495 N N . LYS B 1 141 ? 6.32 16.891 -6.418 1 97.44 141 LYS B N 1
ATOM 2496 C CA . LYS B 1 141 ? 7.316 17 -7.48 1 97.44 141 LYS B CA 1
ATOM 2497 C C . LYS B 1 141 ? 8.555 17.75 -6.996 1 97.44 141 LYS B C 1
ATOM 2499 O O . LYS B 1 141 ? 9.672 17.453 -7.426 1 97.44 141 LYS B O 1
ATOM 2504 N N . LYS B 1 142 ? 8.328 18.703 -6.102 1 96.56 142 LYS B N 1
ATOM 2505 C CA . LYS B 1 142 ? 9.453 19.438 -5.516 1 96.56 142 LYS B CA 1
ATOM 2506 C C . LYS B 1 142 ? 10.422 18.5 -4.809 1 96.56 142 LYS B C 1
ATOM 2508 O O . LYS B 1 142 ? 11.609 18.781 -4.707 1 96.56 142 LYS B O 1
ATOM 2513 N N . PHE B 1 143 ? 9.945 17.375 -4.332 1 97.19 143 PHE B N 1
ATOM 2514 C CA . PHE B 1 143 ? 10.766 16.438 -3.588 1 97.19 143 PHE B CA 1
ATOM 2515 C C . PHE B 1 143 ? 11.227 15.289 -4.484 1 97.19 143 PHE B C 1
ATOM 2517 O O . PHE B 1 143 ? 11.789 14.312 -4.008 1 97.19 143 PHE B O 1
ATOM 2524 N N . GLY B 1 144 ? 10.906 15.383 -5.812 1 97.75 144 GLY B N 1
ATOM 2525 C CA . GLY B 1 144 ? 11.336 14.344 -6.734 1 97.75 144 GLY B CA 1
ATOM 2526 C C . GLY B 1 144 ? 10.258 13.305 -6.996 1 97.75 144 GLY B C 1
ATOM 2527 O O . GLY B 1 144 ? 10.555 12.211 -7.477 1 97.75 144 GLY B O 1
ATOM 2528 N N . GLY B 1 145 ? 9.023 13.641 -6.664 1 98.31 145 GLY B N 1
ATOM 2529 C CA . GLY B 1 145 ? 7.93 12.719 -6.914 1 98.31 145 GLY B CA 1
ATOM 2530 C C . GLY B 1 145 ? 7.762 12.375 -8.383 1 98.31 145 GLY B C 1
ATOM 2531 O O . GLY B 1 145 ? 7.816 13.258 -9.242 1 98.31 145 GLY B O 1
ATOM 2532 N N . ILE B 1 146 ? 7.578 11.07 -8.648 1 98.44 146 ILE B N 1
ATOM 2533 C CA . ILE B 1 146 ? 7.371 10.578 -10 1 98.44 146 ILE B CA 1
ATOM 2534 C C . ILE B 1 146 ? 5.965 10 -10.133 1 98.44 146 ILE B C 1
ATOM 2536 O O . ILE B 1 146 ? 5.539 9.203 -9.297 1 98.44 146 ILE B O 1
ATOM 2540 N N . ASN B 1 147 ? 5.273 10.43 -11.148 1 98.5 147 ASN B N 1
ATOM 2541 C CA . ASN B 1 147 ? 3.975 9.852 -11.469 1 98.5 147 ASN B CA 1
ATOM 2542 C C . ASN B 1 147 ? 4.125 8.539 -12.234 1 98.5 147 ASN B C 1
ATOM 2544 O O . ASN B 1 147 ? 4.312 8.539 -13.453 1 98.5 147 ASN B O 1
ATOM 2548 N N . MET B 1 148 ? 3.928 7.465 -11.562 1 98.12 148 MET B N 1
ATOM 2549 C CA . MET B 1 148 ? 4.152 6.148 -12.156 1 98.12 148 MET B CA 1
ATOM 2550 C C . MET B 1 148 ? 2.984 5.75 -13.055 1 98.12 148 MET B C 1
ATOM 2552 O O . MET B 1 148 ? 3.141 4.926 -13.953 1 98.12 148 MET B O 1
ATOM 2556 N N . THR B 1 149 ? 1.834 6.25 -12.766 1 98.38 149 THR B N 1
ATOM 2557 C CA . THR B 1 149 ? 0.693 6.031 -13.648 1 98.38 149 THR B CA 1
ATOM 2558 C C . THR B 1 149 ? 0.965 6.609 -15.039 1 98.38 149 THR B C 1
ATOM 2560 O O . THR B 1 149 ? 0.702 5.957 -16.047 1 98.38 149 THR B O 1
ATOM 2563 N N . ASP B 1 150 ? 1.485 7.816 -15.047 1 97.12 150 ASP B N 1
ATOM 2564 C CA . ASP B 1 150 ? 1.825 8.453 -16.312 1 97.12 150 ASP B CA 1
ATOM 2565 C C . ASP B 1 150 ? 3.037 7.785 -16.953 1 97.12 150 ASP B C 1
ATOM 2567 O O . ASP B 1 150 ? 3.047 7.531 -18.172 1 97.12 150 ASP B O 1
ATOM 2571 N N . LYS B 1 151 ? 4.043 7.449 -16.203 1 96.94 151 LYS B N 1
ATOM 2572 C CA . LYS B 1 151 ? 5.348 7.02 -16.703 1 96.94 151 LYS B CA 1
ATOM 2573 C C . LYS B 1 151 ? 5.305 5.566 -17.156 1 96.94 151 LYS B C 1
ATOM 2575 O O . LYS B 1 151 ? 5.91 5.215 -18.172 1 96.94 151 LYS B O 1
ATOM 2580 N N . GLU B 1 152 ? 4.582 4.711 -16.359 1 96.06 152 GLU B N 1
ATOM 2581 C CA . GLU B 1 152 ? 4.641 3.281 -16.641 1 96.06 152 GLU B CA 1
ATOM 2582 C C . GLU B 1 152 ? 3.24 2.686 -16.766 1 96.06 152 GLU B C 1
ATOM 2584 O O . GLU B 1 152 ? 3.09 1.478 -16.969 1 96.06 152 GLU B O 1
ATOM 2589 N N . GLU B 1 153 ? 2.213 3.453 -16.516 1 97.31 153 GLU B N 1
ATOM 2590 C CA . GLU B 1 153 ? 0.821 3.066 -16.734 1 97.31 153 GLU B CA 1
ATOM 2591 C C . GLU B 1 153 ? 0.338 2.119 -15.633 1 97.31 153 GLU B C 1
ATOM 2593 O O . GLU B 1 153 ? -0.398 1.168 -15.914 1 97.31 153 GLU B O 1
ATOM 2598 N N . TRP B 1 154 ? 0.819 2.309 -14.469 1 97.81 154 TRP B N 1
ATOM 2599 C CA . TRP B 1 154 ? 0.291 1.584 -13.32 1 97.81 154 TRP B CA 1
ATOM 2600 C C . TRP B 1 154 ? -1.041 2.174 -12.867 1 97.81 154 TRP B C 1
ATOM 2602 O O . TRP B 1 154 ? -1.135 3.371 -12.594 1 97.81 154 TRP B O 1
ATOM 2612 N N . ASN B 1 155 ? -2.035 1.342 -12.781 1 98.56 155 ASN B N 1
ATOM 2613 C CA . ASN B 1 155 ? -3.361 1.742 -12.328 1 98.56 155 ASN B CA 1
ATOM 2614 C C . ASN B 1 155 ? -3.709 1.104 -10.984 1 98.56 155 ASN B C 1
ATOM 2616 O O . ASN B 1 155 ? -3.391 -0.063 -10.75 1 98.56 155 ASN B O 1
ATOM 2620 N N . VAL B 1 156 ? -4.426 1.857 -10.18 1 98.5 156 VAL B N 1
ATOM 2621 C CA . VAL B 1 156 ? -4.879 1.385 -8.875 1 98.5 156 VAL B CA 1
ATOM 2622 C C . VAL B 1 156 ? -6.18 0.604 -9.039 1 98.5 156 VAL B C 1
ATOM 2624 O O . VAL B 1 156 ? -7.141 1.1 -9.625 1 98.5 156 VAL B O 1
ATOM 2627 N N . TYR B 1 157 ? -6.199 -0.615 -8.516 1 98.69 157 TYR B N 1
ATOM 2628 C CA . TYR B 1 157 ? -7.395 -1.45 -8.539 1 98.69 157 TYR B CA 1
ATOM 2629 C C . TYR B 1 157 ? -7.785 -1.881 -7.129 1 98.69 157 TYR B C 1
ATOM 2631 O O . TYR B 1 157 ? -6.945 -1.923 -6.23 1 98.69 157 TYR B O 1
ATOM 2639 N N . ARG B 1 158 ? -9.102 -2.139 -6.984 1 98.62 158 ARG B N 1
ATOM 2640 C CA . ARG B 1 158 ? -9.531 -2.732 -5.719 1 98.62 158 ARG B CA 1
ATOM 2641 C C . ARG B 1 158 ? -10.828 -3.504 -5.891 1 98.62 158 ARG B C 1
ATOM 2643 O O . ARG B 1 158 ? -11.508 -3.379 -6.914 1 98.62 158 ARG B O 1
ATOM 2650 N N . ILE B 1 159 ? -11.102 -4.352 -4.969 1 98.06 159 ILE B N 1
ATOM 2651 C CA . ILE B 1 159 ? -12.453 -4.859 -4.738 1 98.06 159 ILE B CA 1
ATOM 2652 C C . ILE B 1 159 ? -12.906 -4.504 -3.326 1 98.06 159 ILE B C 1
ATOM 2654 O O . ILE B 1 159 ? -12.094 -4.457 -2.4 1 98.06 159 ILE B O 1
ATOM 2658 N N . GLU B 1 160 ? -14.195 -4.223 -3.266 1 96 160 GLU B N 1
ATOM 2659 C CA . GLU B 1 160 ? -14.773 -3.832 -1.985 1 96 160 GLU B CA 1
ATOM 2660 C C . GLU B 1 160 ? -15.32 -5.043 -1.233 1 96 160 GLU B C 1
ATOM 2662 O O . GLU B 1 160 ? -15.305 -6.16 -1.753 1 96 160 GLU B O 1
ATOM 2667 N N . ARG B 1 161 ? -15.742 -4.789 -0.075 1 94.31 161 ARG B N 1
ATOM 2668 C CA . ARG B 1 161 ? -16.156 -5.844 0.844 1 94.31 161 ARG B CA 1
ATOM 2669 C C . ARG B 1 161 ? -17.266 -6.695 0.233 1 94.31 161 ARG B C 1
ATOM 2671 O O . ARG B 1 161 ? -17.266 -7.918 0.372 1 94.31 161 ARG B O 1
ATOM 2678 N N . GLU B 1 162 ? -18.188 -6.105 -0.407 1 94.44 162 GLU B N 1
ATOM 2679 C CA . GLU B 1 162 ? -19.297 -6.84 -0.998 1 94.44 162 GLU B CA 1
ATOM 2680 C C . GLU B 1 162 ? -18.812 -7.859 -2.021 1 94.44 162 GLU B C 1
ATOM 2682 O O . GLU B 1 162 ? -19.266 -9.008 -2.027 1 94.44 162 GLU B O 1
ATOM 2687 N N . ALA B 1 163 ? -17.969 -7.418 -2.861 1 95.44 163 ALA B N 1
ATOM 2688 C CA . ALA B 1 163 ? -17.406 -8.32 -3.869 1 95.44 163 ALA B CA 1
ATOM 2689 C C . ALA B 1 163 ? -16.594 -9.438 -3.219 1 95.44 163 ALA B C 1
ATOM 2691 O O . ALA B 1 163 ? -16.656 -10.586 -3.654 1 95.44 163 ALA B O 1
ATOM 2692 N N . MET B 1 164 ? -15.812 -9.094 -2.184 1 96.5 164 MET B N 1
ATOM 2693 C CA . MET B 1 164 ? -15.031 -10.109 -1.472 1 96.5 164 MET B CA 1
ATOM 2694 C C . MET B 1 164 ? -15.945 -11.172 -0.874 1 96.5 164 MET B C 1
ATOM 2696 O O . MET B 1 164 ? -15.641 -12.367 -0.939 1 96.5 164 MET B O 1
ATOM 2700 N N . ASN B 1 165 ? -17.062 -10.734 -0.349 1 95.75 165 ASN B N 1
ATOM 2701 C CA . ASN B 1 165 ? -18.016 -11.68 0.228 1 95.75 16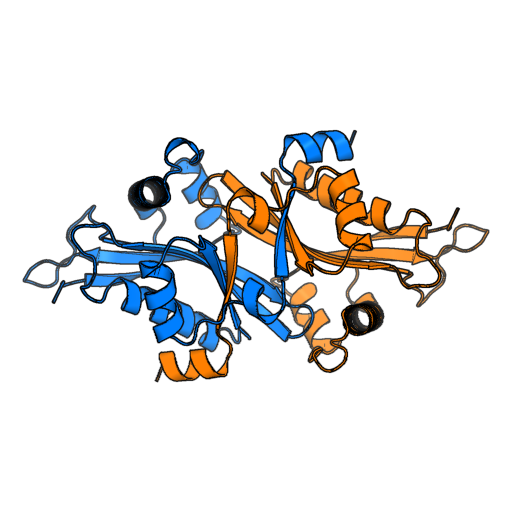5 ASN B CA 1
ATOM 2702 C C . ASN B 1 165 ? -18.578 -12.625 -0.829 1 95.75 165 ASN B C 1
ATOM 2704 O O . ASN B 1 165 ? -18.812 -13.797 -0.55 1 95.75 165 ASN B O 1
ATOM 2708 N N . LYS B 1 166 ? -18.766 -12.18 -2.018 1 94.75 166 LYS B N 1
ATOM 2709 C CA . LYS B 1 166 ? -19.281 -13 -3.111 1 94.75 166 LYS B CA 1
ATOM 2710 C C . LYS B 1 166 ? -18.25 -14.023 -3.561 1 94.75 166 LYS B C 1
ATOM 2712 O O . LYS B 1 166 ? -18.594 -15.156 -3.912 1 94.75 166 LYS B O 1
ATOM 2717 N N . ILE B 1 167 ? -17.016 -13.594 -3.512 1 94.06 167 ILE B N 1
ATOM 2718 C CA . ILE B 1 167 ? -15.93 -14.445 -3.957 1 94.06 167 ILE B CA 1
ATOM 2719 C C . ILE B 1 167 ? -15.789 -15.641 -3.016 1 94.06 167 ILE B C 1
ATOM 2721 O O . ILE B 1 167 ? -15.492 -16.75 -3.455 1 94.06 167 ILE B O 1
ATOM 2725 N N . VAL B 1 168 ? -15.977 -15.469 -1.719 1 90.75 168 VAL B N 1
ATOM 2726 C CA . VAL B 1 168 ? -15.664 -16.5 -0.734 1 90.75 168 VAL B CA 1
ATOM 2727 C C . VAL B 1 168 ? -16.875 -17.391 -0.523 1 90.75 168 VAL B C 1
ATOM 2729 O O . VAL B 1 168 ? -16.797 -18.391 0.202 1 90.75 168 VAL B O 1
ATOM 2732 N N . GLN B 1 169 ? -18.078 -17.078 -1.08 1 86.25 169 GLN B N 1
ATOM 2733 C CA . GLN B 1 169 ? -19.25 -17.938 -1.037 1 86.25 169 GLN B CA 1
ATOM 2734 C C . GLN B 1 169 ? -19.109 -19.094 -2.037 1 86.25 169 GLN B C 1
ATOM 2736 O O . GLN B 1 169 ? -18.453 -18.953 -3.066 1 86.25 169 GLN B O 1
#

Foldseek 3Di:
DFLKDKDWDDLVCLVVVVVQVLVVCVVVVRNVPDPDDSVVQSCQQPHPHHAKTKMWIFGADPVRHTDPPDTQWMWIKGWDADPVQGIEMETEDTGGDPVCPPVCPSVVRVVVVVVVCVVVVHPYYHYDDDPVPVVVVVVVVVVVDDDCCVVPVDDDDDDDPVVVVVVVD/DFLKDKDWDDLVCLVVVVVQVLVVCVVVVRNVPDPDDSVVQSCQQPHPHHAKTKMWIFGADPVRHTDPPDTQWMWIKGWDADPVQGIEMETEDTGGDPVCPPVCPSVVRVVVVVVVCVVVVHPYYHYDDDPVCVVVVVVVVVVVDDDCCVVPVDDDDDDDPVVVVVVVD

Solvent-accessible surface area (backbone atoms only — not comparable to full-atom values): 18124 Å² total; per-residue (Å²): 124,75,52,61,46,79,42,75,58,52,68,85,44,30,57,59,50,50,52,50,51,48,50,47,27,43,75,72,73,41,57,86,61,57,70,58,50,49,67,56,48,31,49,38,44,62,44,98,72,49,56,41,47,44,39,30,28,36,34,34,45,98,86,67,44,77,46,83,94,38,69,46,30,41,35,34,33,34,66,38,65,39,88,31,71,38,47,25,37,34,46,72,45,75,44,54,45,78,96,57,55,95,54,56,56,65,58,52,53,52,40,51,53,37,40,50,34,57,76,70,62,27,47,33,45,31,37,69,43,52,71,83,42,57,68,60,52,55,57,42,43,74,59,51,43,39,56,40,26,80,74,68,30,39,31,39,32,34,29,48,48,70,40,38,54,59,60,63,100,123,73,51,62,46,79,44,74,58,53,67,85,43,30,58,59,49,50,52,50,50,49,51,47,27,44,73,72,74,42,58,86,62,58,71,58,49,48,66,56,50,32,52,39,44,63,43,98,70,50,56,40,47,43,37,30,28,35,34,33,45,99,85,66,44,76,47,83,94,37,70,47,29,40,36,34,32,34,64,39,64,40,90,30,69,37,48,25,35,34,46,71,45,74,44,55,45,76,94,56,54,94,53,54,57,63,57,52,53,52,38,51,53,37,40,49,34,58,77,69,61,28,47,34,44,32,37,69,44,52,70,83,45,57,69,59,51,54,56,41,42,75,59,51,43,40,54,39,26,80,74,70,30,42,32,39,32,33,30,47,48,70,40,39,54,59,60,65,100

Nearest PDB structures (foldseek):
  2g3t-assembly1_A  TM=9.050E-01  e=1.515E-19  Homo sapiens
  2b3v-assembly1_A  TM=8.664E-01  e=1.515E-19  Homo sapiens
  2fxf-assembly1_A  TM=8.730E-01  e=4.856E-19  Homo sapiens
  2b3u-assembly1_A  TM=8.888E-01  e=9.894E-19  Homo sapiens
  3bj8-assembly2_D  TM=8.703E-01  e=7.638E-19  Mus musculus

Radius of gyration: 20.85 Å; Cα contacts (8 Å, |Δi|>4): 664; chains: 2; bounding box: 40×72×46 Å

Secondary structure (DSSP, 8-state):
---EEEEE--GGGHHHHHHHHHHHHHHTT-GGG----HHHHHHHHHSSS-S-EEEEEEEE-TTS-EEEEEEEEEEEEEEEEETTTEEEEEEEEEEE-GGGTTSSHHHHHHHHHHHHHHHTT-SEEEEEEETT-HHHHHHHHHTT-EEHHHHH-EEEEEEEHHHHHHHH-/---EEEEE--GGGHHHHHHHHHHHHHHTT-GGG----HHHHHHHHHSSS-S-EEEEEEEE-TTS-EEEEEEEEEEEEEEEEETTTEEEEEEEEEEE-GGGTTSSHHHHHHHHHHHHHHHTT-SEEEEEEETT-HHHHHHHHTTT-EEHHHHH-EEEEEEEHHHHHHHH-

Sequence (338 aa):
MANFRIREAKREDCAEILGLIKELAEYEKMPDSVQMTVEVLQRDGFGEKPLYSSLVAEELDKDGATIPGKLLAYALYYDIYSTWEGRCIYLEDLCVTPDHRNKGIGSALFKRVAQICVEEGCKRLQWAVLAWNSEAIKFYKKFGGINMTDKEEWNVYRIEREAMNKIVQMANFRIREAKREDCAEILGLIKELAEYEKMPDSVQMTVEVLQRDGFGEKPLYSSLVAEELDKDGATIPGKLLAYALYYDIYSTWEGRCIYLEDLCVTPDHRNKGIGSALFKRVAQICVEEGCKRLQWAVLAWNSEAIKFYKKFGGINMTDKEEWNVYRIEREAMNKIVQ

pLDDT: mean 95.85, std 5.31, range [53.47, 98.94]

Organism: Lottia gigantea (NCBI:txid225164)

InterPro domains:
  IPR000182 GNAT domain [PF00583] (63-144)
  IPR000182 GNAT domain [PS51186] (4-162)
  IPR016181 Acyl-CoA N-acyltransferase [SSF55729] (3-151)
  IPR051016 Diverse Substrate Acetyltransferase [PTHR10545] (3-167)